Protein AF-A0ABD0PNY6-F1 (afdb_monomer_lite)

InterPro domains:
  IPR002126 Cadherin-like [PS50268] (25-118)
  IPR015919 Cadherin-like superfamily [SSF49313] (13-103)

Foldseek 3Di:
DDDPPPPQDDDWAKDWFAFEFEAEAEPDWFQKAFGAATDIDDPRPPFQKFKFWDPVCPVFWGADGRTRTIMGRIPDDAAKDWIWMWIGSPPHIDIYIYIYGYYYDYVVQLQQKKKWKWAQDDQQCCLQQFVVQLLVLLCVQQVADVPQKDWNDWDQDPDHGMIMTIIGGNADPPDHDGSVRSQVSCVVCQVVSCVRGVIRTPHMGRSVVDPPPPDPCPPSVVNDRNTHGD

Organism: Cirrhinus mrigala (NCBI:txid683832)

Secondary structure (DSSP, 8-state):
-----------SPPEE--EEEEEEESSSPP--EEEEE--EE-SSTTPPPEEEE-GGGTTTEEE-TTT-EEEE-S-PPSEEEEEEEEEE-SS-EEEEEEEEEEEEPPHHHHHTEEEEEEES--HHHIIIIIHHHHHHHHHHHH-PPTT-EEEEEEEE-SSSSEEEEEEEEPPPTTTPPPHHHHHHHHHHTHHHHHHHH--EEEEEEEGGG--S-------TTT--------

Sequence (230 aa):
APTEISHICHVYPPSVLSLDVFIMILEDEYLGGMLGKVLATDQDEYDTLTFSLEPQSHSLFSVVGADGRLLARGGLDVGHYQLNVSVSDGRFSAVASVKVNVLRVTEQMLDSSVSVRFAGIAAEGFIQDHWKNFQKAVRSVTGVRRGALQLISLQPAETGDGLDLLLCFEKPGRGGSSLEALSQKLSSSRAAIKEMTGLHVVRVLNSQCSSSERVVLLNQTSMATYSTAR

Structure (mmCIF, N/CA/C/O backbone):
data_AF-A0ABD0PNY6-F1
#
_entry.id   AF-A0ABD0PNY6-F1
#
loop_
_atom_site.group_PDB
_atom_site.id
_atom_site.type_symbol
_atom_site.label_atom_id
_atom_site.label_alt_id
_atom_site.label_comp_id
_atom_site.label_asym_id
_atom_site.label_entity_id
_atom_site.label_seq_id
_atom_site.pdbx_PDB_ins_code
_atom_site.Cartn_x
_atom_site.Cartn_y
_atom_site.Cartn_z
_atom_site.occupancy
_atom_site.B_iso_or_equiv
_atom_site.auth_seq_id
_atom_site.auth_comp_id
_atom_site.auth_asym_id
_atom_site.auth_atom_id
_atom_site.pdbx_PDB_model_num
ATOM 1 N N . ALA A 1 1 ? 38.116 12.572 -39.455 1.00 42.75 1 ALA A N 1
ATOM 2 C CA . ALA A 1 1 ? 37.614 12.665 -38.073 1.00 42.75 1 ALA A CA 1
ATOM 3 C C . ALA A 1 1 ? 36.989 11.323 -37.735 1.00 42.75 1 ALA A C 1
ATOM 5 O O . ALA A 1 1 ? 36.101 10.925 -38.483 1.00 42.75 1 ALA A O 1
ATOM 6 N N . PRO A 1 2 ? 37.488 10.572 -36.743 1.00 48.62 2 PRO A N 1
ATOM 7 C CA . PRO A 1 2 ? 36.822 9.351 -36.333 1.00 48.62 2 PRO A CA 1
ATOM 8 C C . PRO A 1 2 ? 35.643 9.737 -35.439 1.00 48.62 2 PRO A C 1
ATOM 10 O O . PRO A 1 2 ? 35.807 10.443 -34.449 1.00 48.62 2 PRO A O 1
ATOM 13 N N . THR A 1 3 ? 34.447 9.329 -35.841 1.00 51.34 3 THR A N 1
ATOM 14 C CA . THR A 1 3 ? 33.257 9.296 -34.996 1.00 51.34 3 THR A CA 1
ATOM 15 C C . THR A 1 3 ? 33.544 8.310 -33.868 1.00 51.34 3 THR A C 1
ATOM 17 O O . THR A 1 3 ? 33.621 7.107 -34.115 1.00 51.34 3 THR A O 1
ATOM 20 N N . GLU A 1 4 ? 33.758 8.803 -32.647 1.00 50.56 4 GLU A N 1
ATOM 21 C CA . GLU A 1 4 ? 33.688 7.955 -31.460 1.00 50.56 4 GLU A CA 1
ATOM 22 C C . GLU A 1 4 ? 32.270 7.393 -31.391 1.00 50.56 4 GLU A C 1
ATOM 24 O O . GLU A 1 4 ? 31.306 8.095 -31.091 1.00 50.56 4 GLU A O 1
ATOM 29 N N . ILE A 1 5 ? 32.132 6.120 -31.748 1.00 56.47 5 ILE A N 1
ATOM 30 C CA . ILE A 1 5 ? 30.939 5.351 -31.432 1.00 56.47 5 ILE A CA 1
ATOM 31 C C . ILE A 1 5 ? 31.045 5.112 -29.930 1.00 56.47 5 ILE A C 1
ATOM 33 O O . ILE A 1 5 ? 31.804 4.250 -29.487 1.00 56.47 5 ILE A O 1
ATOM 37 N N . SER A 1 6 ? 30.345 5.922 -29.138 1.00 55.91 6 SER A N 1
ATOM 38 C CA . SER A 1 6 ? 30.146 5.656 -27.718 1.00 55.91 6 SER A CA 1
ATOM 39 C C . SER A 1 6 ? 29.387 4.337 -27.608 1.00 55.91 6 SER A C 1
ATOM 41 O O . SER A 1 6 ? 28.166 4.290 -27.763 1.00 55.91 6 SER A O 1
ATOM 43 N N . HIS A 1 7 ? 30.124 3.244 -27.437 1.00 61.25 7 HIS A N 1
ATOM 44 C CA . HIS A 1 7 ? 29.560 1.938 -27.147 1.00 61.25 7 HIS A CA 1
ATOM 45 C C . HIS A 1 7 ? 28.879 2.025 -25.780 1.00 61.25 7 HIS A C 1
ATOM 47 O O . HIS A 1 7 ? 29.547 1.988 -24.750 1.00 61.25 7 HIS A O 1
ATOM 53 N N . ILE A 1 8 ? 27.554 2.177 -25.780 1.00 64.38 8 ILE A N 1
ATOM 54 C CA . ILE A 1 8 ? 26.738 2.003 -24.579 1.00 64.38 8 ILE A CA 1
ATOM 55 C C . ILE A 1 8 ? 26.898 0.535 -24.178 1.00 64.38 8 ILE A C 1
ATOM 57 O O . ILE A 1 8 ? 26.598 -0.374 -24.958 1.00 64.38 8 ILE A O 1
ATOM 61 N N . CYS A 1 9 ? 27.507 0.305 -23.020 1.00 73.56 9 CYS A N 1
ATOM 62 C CA . CYS A 1 9 ? 27.846 -1.026 -22.549 1.00 73.56 9 CYS A CA 1
ATOM 63 C C . CYS A 1 9 ? 26.770 -1.483 -21.566 1.00 73.56 9 CYS A C 1
ATOM 65 O O . CYS A 1 9 ? 26.755 -1.022 -20.437 1.00 73.56 9 CYS A O 1
ATOM 67 N N . HIS A 1 10 ? 25.904 -2.392 -22.009 1.00 81.19 10 HIS A N 1
ATOM 68 C CA . HIS A 1 10 ? 24.917 -3.070 -21.166 1.00 81.19 10 HIS A CA 1
ATOM 69 C C . HIS A 1 10 ? 25.594 -4.253 -20.461 1.00 81.19 10 HIS A C 1
ATOM 71 O O . HIS A 1 10 ? 25.826 -5.294 -21.099 1.00 81.19 10 HIS A O 1
ATOM 77 N N . VAL A 1 11 ? 25.982 -4.104 -19.200 1.00 90.62 11 VAL A N 1
ATOM 78 C CA . VAL A 1 11 ? 26.752 -5.092 -18.425 1.00 90.62 11 VAL A CA 1
ATOM 79 C C . VAL A 1 11 ? 25.898 -5.742 -17.345 1.00 90.62 11 VAL A C 1
ATOM 81 O O . VAL A 1 11 ? 26.034 -6.952 -17.122 1.00 90.62 11 VAL A O 1
ATOM 84 N N . TYR A 1 12 ? 25.037 -4.972 -16.689 1.00 92.38 12 TYR A N 1
ATOM 85 C CA . TYR A 1 12 ? 24.299 -5.408 -15.514 1.00 92.38 12 TYR A CA 1
ATOM 86 C C . TYR A 1 12 ? 22.819 -5.612 -15.833 1.00 92.38 12 TYR A C 1
ATOM 88 O O . TYR A 1 12 ? 22.261 -4.901 -16.651 1.00 92.38 12 TYR A O 1
ATOM 96 N N . PRO A 1 13 ? 22.163 -6.610 -15.217 1.00 94.06 13 PRO A N 1
ATOM 97 C CA . PRO A 1 13 ? 20.720 -6.732 -15.307 1.00 94.06 13 PRO A CA 1
ATOM 98 C C . PRO A 1 13 ? 20.019 -5.739 -14.362 1.00 94.06 13 PRO A C 1
ATOM 100 O O . PRO A 1 13 ? 20.525 -5.480 -13.259 1.00 94.06 13 PRO A O 1
ATOM 103 N N . PRO A 1 14 ? 18.789 -5.309 -14.694 1.00 95.81 14 PRO A N 1
ATOM 104 C CA . PRO A 1 14 ? 18.037 -4.395 -13.851 1.00 95.81 14 PRO A CA 1
ATOM 105 C C . PRO A 1 14 ? 17.660 -5.045 -12.520 1.00 9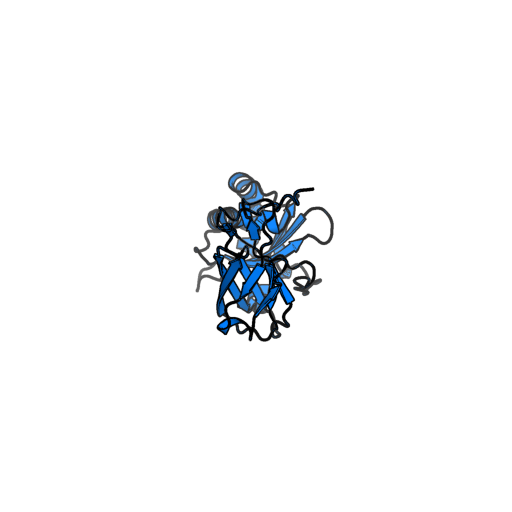5.81 14 PRO A C 1
ATOM 107 O O . PRO A 1 14 ? 17.256 -6.209 -12.443 1.00 95.81 14 PRO A O 1
ATOM 110 N N . SER A 1 15 ? 17.732 -4.261 -11.449 1.00 94.75 15 SER A N 1
ATOM 111 C CA . SER A 1 15 ? 17.239 -4.634 -10.121 1.00 94.75 15 SER A CA 1
ATOM 112 C C . SER A 1 15 ? 15.837 -4.074 -9.922 1.00 94.75 15 SER A C 1
ATOM 114 O O . SER A 1 15 ? 15.632 -2.872 -10.060 1.00 94.75 15 SER A O 1
ATOM 116 N N . VAL A 1 16 ? 14.864 -4.923 -9.584 1.00 93.12 16 VAL A N 1
ATOM 117 C CA . VAL A 1 16 ? 13.450 -4.532 -9.468 1.00 93.12 16 VAL A CA 1
ATOM 118 C C . VAL A 1 16 ? 12.845 -4.966 -8.131 1.00 93.12 16 VAL A C 1
ATOM 120 O O . VAL A 1 16 ? 13.100 -6.067 -7.644 1.00 93.12 16 VAL A O 1
ATOM 123 N N . LEU A 1 17 ? 12.028 -4.094 -7.535 1.00 87.00 17 LEU A N 1
ATOM 124 C CA . LEU A 1 17 ? 11.337 -4.335 -6.269 1.00 87.00 17 LEU A CA 1
ATOM 125 C C . LEU A 1 17 ? 9.913 -4.858 -6.492 1.00 87.00 17 LEU A C 1
ATOM 127 O O . LEU A 1 17 ? 9.196 -4.416 -7.390 1.00 87.00 17 LEU A O 1
ATOM 131 N N . SER A 1 18 ? 9.493 -5.788 -5.631 1.00 86.69 18 SER A N 1
ATOM 132 C CA . SER A 1 18 ? 8.100 -6.252 -5.585 1.00 86.69 18 SER A CA 1
ATOM 133 C C . SER A 1 18 ? 7.168 -5.156 -5.062 1.00 86.69 18 SER A C 1
ATOM 135 O O . SER A 1 18 ? 7.596 -4.273 -4.320 1.00 86.69 18 SER A O 1
ATOM 137 N N . LEU A 1 19 ? 5.890 -5.240 -5.436 1.00 82.19 19 LEU A N 1
ATOM 138 C CA . LEU A 1 19 ? 4.869 -4.245 -5.103 1.00 82.19 19 LEU A CA 1
ATOM 139 C C . LEU A 1 19 ? 3.636 -4.928 -4.506 1.00 82.19 19 LEU A C 1
ATOM 141 O O . LEU A 1 19 ? 3.006 -5.754 -5.160 1.00 82.19 19 LEU A O 1
ATOM 145 N N . ASP A 1 20 ? 3.258 -4.558 -3.289 1.00 78.75 20 ASP A N 1
ATOM 146 C CA . ASP A 1 20 ? 1.983 -4.960 -2.694 1.00 78.75 20 ASP A CA 1
ATOM 147 C C . ASP A 1 20 ? 0.980 -3.796 -2.808 1.00 78.75 20 ASP A C 1
ATOM 149 O O . ASP A 1 20 ? 1.330 -2.630 -2.653 1.00 78.75 20 ASP A O 1
ATOM 153 N N . VAL A 1 21 ? -0.274 -4.094 -3.136 1.00 79.88 21 VAL A N 1
ATOM 154 C CA . VAL A 1 21 ? -1.355 -3.115 -3.307 1.00 79.88 21 VAL A CA 1
ATOM 155 C C . VAL A 1 21 ? -2.572 -3.602 -2.536 1.00 79.88 21 VAL A C 1
ATOM 157 O O . VAL A 1 21 ? -2.909 -4.788 -2.577 1.00 79.88 21 VAL A O 1
ATOM 160 N N . PHE A 1 22 ? -3.248 -2.684 -1.850 1.00 77.94 22 PHE A N 1
ATOM 161 C CA . PHE A 1 22 ? -4.493 -2.948 -1.136 1.00 77.94 22 PHE A CA 1
ATOM 162 C C . PHE A 1 22 ? -5.556 -1.960 -1.608 1.00 77.94 22 PHE A C 1
ATOM 164 O O . PHE A 1 22 ? -5.354 -0.751 -1.536 1.00 77.94 22 PHE A O 1
ATOM 171 N N . ILE A 1 23 ? -6.673 -2.485 -2.101 1.00 81.31 23 ILE A N 1
ATOM 172 C CA . ILE A 1 23 ? -7.826 -1.725 -2.580 1.00 81.31 23 ILE A CA 1
ATOM 173 C C . ILE A 1 23 ? -8.999 -2.066 -1.667 1.00 81.31 23 ILE A C 1
ATOM 175 O O . ILE A 1 23 ? -9.357 -3.236 -1.526 1.00 81.31 23 ILE A O 1
ATOM 179 N N . MET A 1 24 ? -9.593 -1.042 -1.060 1.00 77.31 24 MET A N 1
ATOM 180 C CA . MET A 1 24 ? -10.742 -1.181 -0.169 1.00 77.31 24 MET A CA 1
ATOM 181 C C . MET A 1 24 ? -11.990 -0.637 -0.864 1.00 77.31 24 MET A C 1
ATOM 183 O O . MET A 1 24 ? -11.993 0.501 -1.329 1.00 77.31 24 MET A O 1
ATOM 187 N N . ILE A 1 25 ? -13.037 -1.456 -0.941 1.00 79.38 25 ILE A N 1
ATOM 188 C CA . ILE A 1 25 ? -14.268 -1.174 -1.685 1.00 79.38 25 ILE A CA 1
ATOM 189 C C . ILE A 1 25 ? -15.458 -1.165 -0.721 1.00 79.38 25 ILE A C 1
ATOM 191 O O . ILE A 1 25 ? -15.713 -2.192 -0.105 1.00 79.38 25 ILE A O 1
ATOM 195 N N . LEU A 1 26 ? -16.189 -0.055 -0.581 1.00 71.00 26 LEU A N 1
ATOM 196 C CA . LEU A 1 26 ? -17.288 0.053 0.392 1.00 71.00 26 LEU A CA 1
ATOM 197 C C . LEU A 1 26 ? -18.642 -0.449 -0.141 1.00 71.00 26 LEU A C 1
ATOM 199 O O . LEU A 1 26 ? -19.261 -1.310 0.474 1.00 71.00 26 LEU A O 1
ATOM 203 N N . GLU A 1 27 ? -19.093 0.059 -1.286 1.00 63.69 27 GLU A N 1
ATOM 204 C CA . GLU A 1 27 ? -20.440 -0.222 -1.812 1.00 63.69 27 GLU A CA 1
ATOM 205 C C . GLU A 1 27 ? -20.412 -0.540 -3.310 1.00 63.69 27 GLU A C 1
ATOM 207 O O . GLU A 1 27 ? -20.924 -1.581 -3.721 1.00 63.69 27 GLU A O 1
ATOM 212 N N . ASP A 1 28 ? -19.742 0.302 -4.099 1.00 66.06 28 ASP A N 1
ATOM 213 C CA . ASP A 1 28 ? -19.686 0.186 -5.559 1.00 66.06 28 ASP A CA 1
ATOM 214 C C . ASP A 1 28 ? -18.492 -0.622 -6.068 1.00 66.06 28 ASP A C 1
ATOM 216 O O . ASP A 1 28 ? -17.598 -0.993 -5.321 1.00 66.06 28 ASP A O 1
ATOM 220 N N . GLU A 1 29 ? -18.439 -0.889 -7.368 1.00 71.19 29 GLU A N 1
ATOM 221 C CA . GLU A 1 29 ? -17.255 -1.465 -8.001 1.00 71.19 29 GLU A CA 1
ATOM 222 C C . GLU A 1 29 ? -16.072 -0.487 -7.984 1.00 71.19 29 GLU A C 1
ATOM 224 O O . GLU A 1 29 ? -16.222 0.732 -8.090 1.00 71.19 29 GLU A O 1
ATOM 229 N N . TYR A 1 30 ? -14.852 -1.021 -7.890 1.00 79.81 30 TYR A N 1
ATOM 230 C CA . TYR A 1 30 ? -13.659 -0.201 -8.066 1.00 79.81 30 TYR A CA 1
ATOM 231 C C . TYR A 1 30 ? -13.620 0.343 -9.500 1.00 79.81 30 TYR A C 1
ATOM 233 O O . TYR A 1 30 ? -13.574 -0.429 -10.454 1.00 79.81 30 TYR A O 1
ATOM 241 N N . LEU A 1 31 ? -13.606 1.670 -9.650 1.00 80.88 31 LEU A N 1
ATOM 242 C CA . LEU A 1 31 ? -13.710 2.351 -10.950 1.00 80.88 31 LEU A CA 1
ATOM 243 C C . LEU A 1 31 ? -12.394 2.405 -11.742 1.00 80.88 31 LEU A C 1
ATOM 245 O O . LEU A 1 31 ? -12.349 2.971 -12.831 1.00 80.88 31 LEU A O 1
ATOM 249 N N . GLY A 1 32 ? -11.320 1.827 -11.206 1.00 84.12 32 GLY A N 1
ATOM 250 C CA . GLY A 1 32 ? -9.990 1.934 -11.791 1.00 84.12 32 GLY A CA 1
ATOM 251 C C . GLY A 1 32 ? -9.193 3.109 -11.232 1.00 84.12 32 GLY A C 1
ATOM 252 O O . GLY A 1 32 ? -9.656 3.869 -10.380 1.00 84.12 32 GLY A O 1
ATOM 253 N N . GLY A 1 33 ? -7.956 3.237 -11.702 1.00 84.75 33 GLY A N 1
ATOM 254 C CA . GLY A 1 33 ? -7.045 4.293 -11.276 1.00 84.75 33 GLY A CA 1
ATOM 255 C C . GLY A 1 33 ? -5.585 3.863 -11.259 1.00 84.75 33 GLY A C 1
ATOM 256 O O . GLY A 1 33 ? -5.239 2.723 -11.579 1.00 84.75 33 GLY A O 1
ATOM 257 N N . MET A 1 34 ? -4.716 4.805 -10.891 1.00 84.75 34 MET A N 1
ATOM 258 C CA . MET A 1 34 ? -3.307 4.526 -10.635 1.00 84.75 34 MET A CA 1
ATOM 259 C C . MET A 1 34 ? -3.203 3.748 -9.324 1.00 84.75 34 MET A C 1
ATOM 261 O O . MET A 1 34 ? -3.635 4.224 -8.278 1.00 84.75 34 MET A O 1
ATOM 265 N N . LEU A 1 35 ? -2.672 2.532 -9.413 1.00 82.31 35 LEU A N 1
ATOM 266 C CA . LEU A 1 35 ? -2.405 1.693 -8.258 1.00 82.31 35 LEU A CA 1
ATOM 267 C C . LEU A 1 35 ? -1.056 2.029 -7.682 1.00 82.31 35 LEU A C 1
ATOM 269 O O . LEU A 1 35 ? -0.967 2.138 -6.471 1.00 82.31 35 LEU A O 1
ATOM 273 N N . GLY A 1 36 ? -0.035 2.195 -8.532 1.00 80.25 36 GLY A N 1
ATOM 274 C CA . GLY A 1 36 ? 1.300 2.531 -8.074 1.00 80.25 36 GLY A CA 1
ATOM 275 C C . GLY A 1 36 ? 2.414 2.607 -9.052 1.00 80.25 36 GLY A C 1
ATOM 276 O O . GLY A 1 36 ? 2.170 2.778 -10.232 1.00 80.25 36 GLY A O 1
ATOM 277 N N . LYS A 1 37 ? 3.642 2.471 -8.550 1.00 86.31 37 LYS A N 1
ATOM 278 C CA . LYS A 1 37 ? 4.848 2.421 -9.370 1.00 86.31 37 LYS A CA 1
ATOM 279 C C . LYS A 1 37 ? 5.727 1.242 -8.972 1.00 86.31 37 LYS A C 1
ATOM 281 O O . LYS A 1 37 ? 6.117 1.111 -7.814 1.00 86.31 37 LYS A O 1
ATOM 286 N N . VAL A 1 38 ? 6.051 0.406 -9.952 1.00 87.62 38 VAL A N 1
ATOM 287 C CA . VAL A 1 38 ? 7.108 -0.598 -9.820 1.00 87.62 38 VAL A CA 1
ATOM 288 C C . VAL A 1 38 ? 8.446 0.131 -9.864 1.00 87.62 38 VAL A C 1
ATOM 290 O O . VAL A 1 38 ? 8.714 0.895 -10.792 1.00 87.62 38 VAL A O 1
ATOM 293 N N . LEU A 1 39 ? 9.264 -0.068 -8.834 1.00 89.38 39 LEU A N 1
ATOM 294 C CA . LEU A 1 39 ? 10.572 0.566 -8.720 1.00 89.38 39 LEU A CA 1
ATOM 295 C C . LEU A 1 39 ? 11.643 -0.377 -9.253 1.00 89.38 39 LEU A C 1
ATOM 297 O O . LEU A 1 39 ? 11.720 -1.533 -8.835 1.00 89.38 39 LEU A O 1
ATOM 301 N N . ALA A 1 40 ? 12.462 0.140 -10.162 1.00 92.25 40 ALA A N 1
ATOM 302 C CA . ALA A 1 40 ? 13.613 -0.550 -10.711 1.00 92.25 40 ALA A CA 1
ATOM 303 C C . ALA A 1 40 ? 14.795 0.411 -10.844 1.00 92.25 40 ALA A C 1
ATOM 305 O O . ALA A 1 40 ? 14.597 1.616 -11.022 1.00 92.25 40 ALA A O 1
ATOM 306 N N . THR A 1 41 ? 16.002 -0.133 -10.766 1.00 93.44 41 THR A N 1
ATOM 307 C CA . THR A 1 41 ? 17.268 0.584 -10.936 1.00 93.44 41 THR A CA 1
ATOM 308 C C . THR A 1 41 ? 18.226 -0.271 -11.747 1.00 93.44 41 THR A C 1
ATOM 310 O O . THR A 1 41 ? 18.272 -1.484 -11.538 1.00 93.44 41 THR A O 1
ATOM 313 N N . ASP A 1 42 ? 19.024 0.366 -12.592 1.00 93.50 42 ASP A N 1
ATOM 314 C CA . ASP A 1 42 ? 20.141 -0.265 -13.289 1.00 93.50 42 ASP A CA 1
ATOM 315 C C . ASP A 1 42 ? 21.469 0.359 -12.844 1.00 93.50 42 ASP A C 1
ATOM 317 O O . ASP A 1 42 ? 21.487 1.505 -12.383 1.00 93.50 42 ASP A O 1
ATOM 321 N N . GLN A 1 43 ? 22.556 -0.407 -12.914 1.00 93.62 43 GLN A N 1
ATOM 322 C CA . GLN A 1 43 ? 23.901 0.098 -12.628 1.00 93.62 43 GLN A CA 1
ATOM 323 C C . GLN A 1 43 ? 24.538 0.749 -13.860 1.00 93.62 43 GLN A C 1
ATOM 325 O O . GLN A 1 43 ? 25.469 1.542 -13.701 1.00 93.62 43 GLN A O 1
ATOM 330 N N . ASP A 1 44 ? 24.037 0.449 -15.059 1.00 90.62 44 ASP A N 1
ATOM 331 C CA . ASP A 1 44 ? 24.498 1.065 -16.295 1.00 90.62 44 ASP A CA 1
ATOM 332 C C . ASP A 1 44 ? 23.848 2.456 -16.471 1.00 90.62 44 ASP A C 1
ATOM 334 O O . ASP A 1 44 ? 22.638 2.599 -16.627 1.00 90.62 44 ASP A O 1
ATOM 338 N N . GLU A 1 45 ? 24.665 3.517 -16.417 1.00 84.75 45 GLU A N 1
ATOM 339 C CA . GLU A 1 45 ? 24.217 4.925 -16.314 1.00 84.75 45 GLU A CA 1
ATOM 340 C C . GLU A 1 45 ? 23.299 5.383 -17.460 1.00 84.75 45 GLU A C 1
ATOM 342 O O . GLU A 1 45 ? 22.446 6.252 -17.276 1.00 84.75 45 GLU A O 1
ATOM 347 N N . TYR A 1 46 ? 23.481 4.812 -18.649 1.00 87.69 46 TYR A N 1
ATOM 348 C CA . TYR A 1 46 ? 22.789 5.233 -19.867 1.00 87.69 46 TYR A CA 1
ATOM 349 C C . TYR A 1 46 ? 21.634 4.308 -20.260 1.00 87.69 46 TYR A C 1
ATOM 351 O O . TYR A 1 46 ? 20.988 4.540 -21.287 1.00 87.69 46 TYR A O 1
ATOM 359 N N . ASP A 1 47 ? 21.349 3.291 -19.447 1.00 89.50 47 ASP A N 1
ATOM 360 C CA . ASP A 1 47 ? 20.316 2.316 -19.749 1.00 89.50 47 ASP A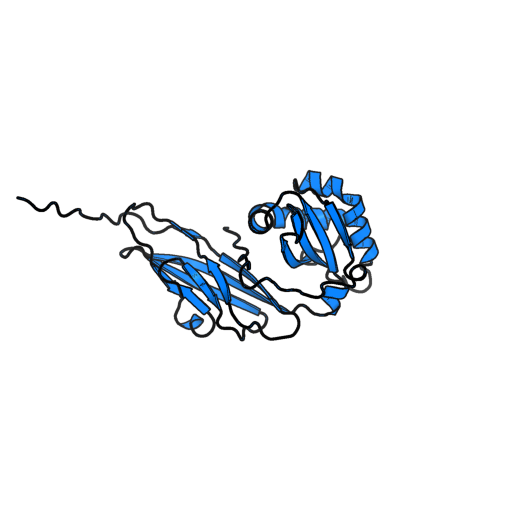 CA 1
ATOM 361 C C . ASP A 1 47 ? 18.927 2.872 -19.441 1.00 89.50 47 ASP A C 1
ATOM 363 O O . ASP A 1 47 ? 18.643 3.428 -18.378 1.00 89.50 47 ASP A O 1
ATOM 367 N N . THR A 1 48 ? 18.028 2.739 -20.418 1.00 92.69 48 THR A N 1
ATOM 368 C CA . THR A 1 48 ? 16.635 3.163 -20.272 1.00 92.69 48 THR A CA 1
ATOM 369 C C . THR A 1 48 ? 15.769 1.959 -19.950 1.00 92.69 48 THR A C 1
ATOM 371 O O . THR A 1 48 ? 15.589 1.064 -20.774 1.00 92.69 48 THR A O 1
ATOM 374 N N . LEU A 1 49 ? 15.171 1.971 -18.761 1.00 95.88 49 LEU A N 1
ATOM 375 C CA . LEU A 1 49 ? 14.304 0.891 -18.309 1.00 95.88 49 LEU A CA 1
ATOM 376 C C . LEU A 1 49 ? 12.906 0.995 -18.917 1.00 95.88 49 LEU A C 1
ATOM 378 O O . LEU A 1 49 ? 12.217 2.006 -18.777 1.00 95.88 49 LEU A O 1
ATOM 382 N N . THR A 1 50 ? 12.468 -0.094 -19.541 1.00 97.50 50 THR A N 1
ATOM 383 C CA . THR A 1 50 ? 11.127 -0.254 -20.099 1.00 97.50 50 THR A CA 1
ATOM 384 C C . THR A 1 50 ? 10.349 -1.305 -19.317 1.00 97.50 50 THR A C 1
ATOM 386 O O . THR A 1 50 ? 10.803 -2.437 -19.142 1.00 97.50 50 THR A O 1
ATOM 389 N N . PHE A 1 51 ? 9.150 -0.939 -18.873 1.00 97.56 51 PHE A N 1
ATOM 390 C CA . PHE A 1 51 ? 8.260 -1.786 -18.084 1.00 97.56 51 PHE A CA 1
ATOM 391 C C . PHE A 1 51 ? 7.181 -2.421 -18.965 1.00 97.56 51 PHE A C 1
ATOM 393 O O . PHE A 1 51 ? 6.610 -1.784 -19.850 1.00 97.56 51 PHE A O 1
ATOM 400 N N . SER A 1 52 ? 6.850 -3.679 -18.703 1.00 97.12 52 SER A N 1
ATOM 401 C CA . SER A 1 52 ? 5.796 -4.396 -19.418 1.00 97.12 52 SER A CA 1
ATOM 402 C C . SER A 1 52 ? 5.056 -5.354 -18.492 1.00 97.12 52 SER A C 1
ATOM 404 O O . SER A 1 52 ? 5.621 -5.895 -17.545 1.00 97.12 52 SER A O 1
ATOM 406 N N . LEU A 1 53 ? 3.762 -5.529 -18.745 1.00 96.44 53 LEU A N 1
ATOM 407 C CA . LEU A 1 53 ? 2.892 -6.423 -17.986 1.00 96.44 53 LEU A CA 1
ATOM 408 C C . LEU A 1 53 ? 2.653 -7.703 -18.791 1.00 96.44 53 LEU A C 1
ATOM 410 O O . LEU A 1 53 ? 2.552 -7.655 -20.018 1.00 96.44 53 LEU A O 1
ATOM 414 N N . GLU A 1 54 ? 2.520 -8.840 -18.118 1.00 91.38 54 GLU A N 1
ATOM 415 C CA . GLU A 1 54 ? 2.212 -10.111 -18.775 1.00 91.38 54 GLU A CA 1
ATOM 416 C C . GLU A 1 54 ? 0.822 -10.101 -19.454 1.00 91.38 54 GLU A C 1
ATOM 418 O O . GLU A 1 54 ? -0.146 -9.678 -18.812 1.00 91.38 54 GLU A O 1
ATOM 423 N N . PRO A 1 55 ? 0.676 -10.600 -20.706 1.00 86.44 55 PRO A N 1
ATOM 424 C CA . PRO A 1 55 ? -0.544 -10.484 -21.522 1.00 86.44 55 PRO A CA 1
ATOM 425 C C . PRO A 1 55 ? -1.851 -10.857 -20.816 1.00 86.44 55 PRO A C 1
ATOM 427 O O . PRO A 1 55 ? -2.860 -10.173 -20.972 1.00 86.44 55 PRO A O 1
ATOM 430 N N . GLN A 1 56 ? -1.820 -11.901 -19.986 1.00 86.69 56 GLN A N 1
ATOM 431 C CA . GLN A 1 56 ? -2.985 -12.402 -19.252 1.00 86.69 56 GLN A CA 1
ATOM 432 C C . GLN A 1 56 ? -3.604 -11.389 -18.277 1.00 86.69 56 GLN A C 1
ATOM 434 O O . GLN A 1 56 ? -4.768 -11.522 -17.914 1.00 86.69 56 GLN A O 1
ATOM 439 N N . SER A 1 57 ? -2.848 -10.361 -17.881 1.00 87.06 57 SER A N 1
ATOM 440 C CA . SER A 1 57 ? -3.298 -9.327 -16.945 1.00 87.06 57 SER A CA 1
ATOM 441 C C . SER A 1 57 ? -3.766 -8.028 -17.620 1.00 87.06 57 SER A C 1
ATOM 443 O O . SER A 1 57 ? -4.271 -7.146 -16.927 1.00 87.06 57 SER A O 1
ATOM 445 N N . HIS A 1 58 ? -3.637 -7.885 -18.951 1.00 87.50 58 HIS A N 1
ATOM 446 C CA . HIS A 1 58 ? -3.925 -6.622 -19.673 1.00 87.50 58 HIS A CA 1
ATOM 447 C C . HIS A 1 58 ? -5.403 -6.220 -19.680 1.00 87.50 58 HIS A C 1
ATOM 449 O O . HIS A 1 58 ? -5.731 -5.050 -19.903 1.00 87.50 58 HIS A O 1
ATOM 455 N N . SER A 1 59 ? -6.298 -7.185 -19.455 1.00 90.69 59 SER A N 1
ATOM 456 C CA . SER A 1 59 ? -7.743 -6.952 -19.384 1.00 90.69 59 SER A CA 1
ATOM 457 C C . SER A 1 59 ? -8.137 -6.111 -18.169 1.00 90.69 59 SER A C 1
ATOM 459 O O . SER A 1 59 ? -9.053 -5.300 -18.272 1.00 90.69 59 SER A O 1
ATOM 461 N N . LEU A 1 60 ? -7.429 -6.267 -17.047 1.00 92.44 60 LEU A N 1
ATOM 462 C CA . LEU A 1 60 ? -7.749 -5.620 -15.769 1.00 92.44 60 LEU A CA 1
ATOM 463 C C . LEU A 1 60 ? -6.704 -4.580 -15.351 1.00 92.44 60 LEU A C 1
ATOM 465 O O . LEU A 1 60 ? -7.042 -3.596 -14.689 1.00 92.44 60 LEU A O 1
ATOM 469 N N . PHE A 1 61 ? -5.450 -4.763 -15.764 1.00 94.94 61 PHE A N 1
ATOM 470 C CA . PHE A 1 61 ? -4.317 -3.944 -15.348 1.00 94.94 61 PHE A CA 1
ATOM 471 C C . PHE A 1 61 ? -3.484 -3.482 -16.544 1.00 94.94 61 PHE A C 1
ATOM 473 O O . PHE A 1 61 ? -3.510 -4.066 -17.625 1.00 94.94 61 PHE A O 1
ATOM 480 N N . SER A 1 62 ? -2.707 -2.424 -16.349 1.00 95.56 62 SER A N 1
ATOM 481 C CA . SER A 1 62 ? -1.719 -1.952 -17.319 1.00 95.56 62 SER A CA 1
ATOM 482 C C . SER A 1 62 ? -0.537 -1.321 -16.604 1.00 95.56 62 SER A C 1
ATOM 484 O O . SER A 1 62 ? -0.712 -0.759 -15.527 1.00 95.56 62 SER A O 1
ATOM 486 N N . VAL A 1 63 ? 0.645 -1.359 -17.214 1.00 96.06 63 VAL A N 1
ATOM 487 C CA . VAL A 1 63 ? 1.821 -0.631 -16.727 1.00 96.06 63 VAL A CA 1
ATOM 488 C C . VAL A 1 63 ? 2.269 0.391 -17.767 1.00 96.06 63 VAL A C 1
ATOM 490 O O . VAL A 1 63 ? 2.278 0.104 -18.964 1.00 96.06 63 VAL A O 1
ATOM 493 N N . VAL A 1 64 ? 2.625 1.592 -17.322 1.00 95.69 64 VAL A N 1
ATOM 494 C CA . VAL A 1 64 ? 3.228 2.621 -18.170 1.00 95.69 64 VAL A CA 1
ATOM 495 C C . VAL A 1 64 ? 4.677 2.236 -18.419 1.00 95.69 64 VAL A C 1
ATOM 497 O O . VAL A 1 64 ? 5.492 2.217 -17.497 1.00 95.69 64 VAL A O 1
ATOM 500 N N . GLY A 1 65 ? 5.001 1.950 -19.679 1.00 96.06 65 GLY A N 1
ATOM 501 C CA . GLY A 1 65 ? 6.312 1.420 -20.041 1.00 96.06 65 GLY A CA 1
ATOM 502 C C . GLY A 1 65 ? 7.485 2.337 -19.708 1.00 96.06 65 GLY A C 1
ATOM 503 O O . GLY A 1 65 ? 8.555 1.832 -19.409 1.00 96.06 65 GLY A O 1
ATOM 504 N N . ALA A 1 66 ? 7.284 3.655 -19.693 1.00 94.88 66 ALA A N 1
ATOM 505 C CA . ALA A 1 66 ? 8.357 4.622 -19.457 1.00 94.88 66 ALA A CA 1
ATOM 506 C C . ALA A 1 66 ? 8.718 4.827 -17.976 1.00 94.88 66 ALA A C 1
ATOM 508 O O . ALA A 1 66 ? 9.807 5.298 -17.673 1.00 94.88 66 ALA A O 1
ATOM 509 N N . ASP A 1 67 ? 7.802 4.551 -17.043 1.00 90.81 67 ASP A N 1
ATOM 510 C CA . ASP A 1 67 ? 8.001 4.930 -15.639 1.00 90.81 67 ASP A CA 1
ATOM 511 C C . ASP A 1 67 ? 7.488 3.913 -14.619 1.00 90.81 67 ASP A C 1
ATOM 513 O O . ASP A 1 67 ? 7.548 4.192 -13.420 1.00 90.81 67 ASP A O 1
ATOM 517 N N . GLY A 1 68 ? 6.998 2.757 -15.066 1.00 90.62 68 GLY A N 1
ATOM 518 C CA . GLY A 1 68 ? 6.570 1.668 -14.197 1.00 90.62 68 GLY A CA 1
ATOM 519 C C . GLY A 1 68 ? 5.259 1.926 -13.459 1.00 90.62 68 GLY A C 1
ATOM 520 O O . GLY A 1 68 ? 4.939 1.165 -12.541 1.00 90.62 68 GLY A O 1
ATOM 521 N N . ARG A 1 69 ? 4.486 2.968 -13.813 1.00 92.25 69 ARG A N 1
ATOM 522 C CA . ARG A 1 69 ? 3.184 3.215 -13.179 1.00 92.25 69 ARG A CA 1
ATOM 523 C C . ARG A 1 69 ? 2.181 2.117 -13.517 1.00 92.25 69 ARG A C 1
ATOM 525 O O . ARG A 1 69 ? 1.818 1.942 -14.673 1.00 92.25 69 ARG A O 1
ATOM 532 N N . LEU A 1 70 ? 1.707 1.406 -12.506 1.00 90.44 70 LEU A N 1
ATOM 533 C CA . LEU A 1 70 ? 0.655 0.406 -12.572 1.00 90.44 70 LEU A CA 1
ATOM 534 C C . LEU A 1 70 ? -0.718 1.074 -12.454 1.00 90.44 70 LEU A C 1
ATOM 536 O O . LEU A 1 70 ? -0.973 1.813 -11.503 1.00 90.44 70 LEU A O 1
ATOM 540 N N . LEU A 1 71 ? -1.614 0.767 -13.385 1.00 90.75 71 LEU A N 1
ATOM 541 C CA . LEU A 1 71 ? -3.008 1.196 -13.387 1.00 90.75 71 LEU A CA 1
ATOM 542 C C . LEU A 1 71 ? -3.942 -0.010 -13.427 1.00 90.75 71 LEU A C 1
ATOM 544 O O . LEU A 1 71 ? -3.607 -1.045 -14.003 1.00 90.75 71 LEU A O 1
ATOM 548 N N . ALA A 1 72 ? -5.134 0.164 -12.874 1.00 90.44 72 ALA A N 1
ATOM 549 C CA . ALA A 1 72 ? -6.250 -0.758 -13.006 1.00 90.44 72 ALA A CA 1
ATOM 550 C C . ALA A 1 72 ? -7.394 -0.102 -13.786 1.00 90.44 72 ALA A C 1
ATOM 552 O O . ALA A 1 72 ? -7.649 1.095 -13.644 1.00 90.44 72 ALA A O 1
ATOM 553 N N . ARG A 1 73 ? -8.075 -0.891 -14.621 1.00 85.62 73 ARG A N 1
ATOM 554 C CA . ARG A 1 73 ? -9.137 -0.424 -15.531 1.00 85.62 73 ARG A CA 1
ATOM 555 C C . ARG A 1 73 ? -10.521 -0.323 -14.874 1.00 85.62 73 ARG A C 1
ATOM 557 O O . ARG A 1 73 ? -11.394 0.321 -15.439 1.00 85.62 73 ARG A O 1
ATOM 564 N N . GLY A 1 74 ? -10.688 -0.913 -13.691 1.00 82.88 74 GLY A N 1
ATOM 565 C CA . GLY A 1 74 ? -11.951 -1.002 -12.955 1.00 82.88 74 GLY A CA 1
ATOM 566 C C . GLY A 1 74 ? -12.588 -2.391 -13.040 1.00 82.88 74 GLY A C 1
ATOM 567 O O . GLY A 1 74 ? -12.027 -3.279 -13.681 1.00 82.88 74 GLY A O 1
ATOM 568 N N . GLY A 1 75 ? -13.716 -2.595 -12.353 1.00 82.00 75 GLY A N 1
ATOM 569 C CA . GLY A 1 75 ? -14.439 -3.876 -12.347 1.00 82.00 75 GLY A CA 1
ATOM 570 C C . GLY A 1 75 ? -13.656 -5.022 -11.695 1.00 82.00 75 GLY A C 1
ATOM 571 O O . GLY A 1 75 ? -13.776 -6.173 -12.101 1.00 82.00 75 GLY A O 1
ATOM 572 N N . LEU A 1 76 ? -12.789 -4.705 -10.726 1.00 86.50 76 LEU A N 1
ATOM 573 C CA . LEU A 1 76 ? -12.042 -5.722 -9.992 1.00 86.50 76 LEU A CA 1
ATOM 574 C C . LEU A 1 76 ? -12.957 -6.410 -8.977 1.00 86.50 76 LEU A C 1
ATOM 576 O O . LEU A 1 76 ? -13.456 -5.769 -8.049 1.00 86.50 76 LEU A O 1
ATOM 580 N N . ASP A 1 77 ? -13.092 -7.725 -9.103 1.00 88.38 77 ASP A N 1
ATOM 581 C CA . ASP A 1 77 ? -13.703 -8.563 -8.079 1.00 88.38 77 ASP A CA 1
ATOM 582 C C . ASP A 1 77 ? -12.872 -8.561 -6.790 1.00 88.38 77 ASP A C 1
ATOM 584 O O . ASP A 1 77 ? -11.642 -8.431 -6.802 1.00 88.38 77 ASP A O 1
ATOM 588 N N . VAL A 1 78 ? -13.557 -8.767 -5.664 1.00 86.62 78 VAL A N 1
ATOM 589 C CA . VAL A 1 78 ? -12.927 -9.001 -4.360 1.00 86.62 78 VAL A CA 1
ATOM 590 C C . VAL A 1 78 ? -12.053 -10.250 -4.447 1.00 86.62 78 VAL A C 1
ATOM 592 O O . VAL A 1 78 ? -12.527 -11.322 -4.821 1.00 86.62 78 VAL A O 1
ATOM 595 N N . GLY A 1 79 ? -10.785 -10.132 -4.063 1.00 89.38 79 GLY A N 1
ATOM 596 C CA . GLY A 1 79 ? -9.847 -11.241 -4.150 1.00 89.38 79 GLY A CA 1
ATOM 597 C C . GLY A 1 79 ? -8.390 -10.811 -4.231 1.00 89.38 79 GLY A C 1
ATOM 598 O O . GLY A 1 79 ? -8.013 -9.695 -3.872 1.00 89.38 79 GLY A O 1
ATOM 599 N N . HIS A 1 80 ? -7.562 -11.741 -4.694 1.00 91.38 80 HIS A N 1
ATOM 600 C CA . HIS A 1 80 ? -6.121 -11.567 -4.814 1.00 91.38 80 HIS A CA 1
ATOM 601 C C . HIS A 1 80 ? -5.704 -11.728 -6.272 1.00 91.38 80 HIS A C 1
ATOM 603 O O . HIS A 1 80 ? -5.967 -12.763 -6.881 1.00 91.38 80 HIS A O 1
ATOM 609 N N . TYR A 1 81 ? -5.000 -10.732 -6.797 1.00 91.81 81 TYR A N 1
ATOM 610 C CA . TYR A 1 81 ? -4.421 -10.751 -8.133 1.00 91.81 81 TYR A CA 1
ATOM 611 C C . TYR A 1 81 ? -2.903 -10.780 -8.008 1.00 91.81 81 TYR A C 1
ATOM 613 O O . TYR A 1 81 ? -2.317 -9.990 -7.265 1.00 91.81 81 TYR A O 1
ATOM 621 N N . GLN A 1 82 ? -2.265 -11.695 -8.728 1.00 94.25 82 GLN A N 1
ATOM 622 C CA . GLN A 1 82 ? -0.812 -11.773 -8.834 1.00 94.25 82 GLN A CA 1
ATOM 623 C C . GLN A 1 82 ? -0.420 -11.395 -10.252 1.00 94.25 82 GLN A C 1
ATOM 625 O O . GLN A 1 82 ? -0.870 -12.026 -11.205 1.00 94.25 82 GLN A O 1
ATOM 630 N N . LEU A 1 83 ? 0.396 -10.355 -10.376 1.00 94.19 83 LEU A N 1
ATOM 631 C CA . LEU A 1 83 ? 0.860 -9.828 -11.649 1.00 94.19 83 LEU A CA 1
ATOM 632 C C . LEU A 1 83 ? 2.379 -9.957 -11.720 1.00 94.19 83 LEU A C 1
ATOM 634 O O . LEU A 1 83 ? 3.075 -9.764 -10.722 1.00 94.19 83 LEU A O 1
ATOM 638 N N . ASN A 1 84 ? 2.885 -10.220 -12.919 1.00 95.75 84 ASN A N 1
ATOM 639 C CA . ASN A 1 84 ? 4.309 -10.184 -13.215 1.00 95.75 84 ASN A CA 1
ATOM 640 C C . ASN A 1 84 ? 4.591 -8.979 -14.110 1.00 95.75 84 ASN A C 1
ATOM 642 O O . ASN A 1 84 ? 4.065 -8.884 -15.224 1.00 95.75 84 ASN A O 1
ATOM 646 N N . VAL A 1 85 ? 5.405 -8.054 -13.606 1.00 95.75 85 VAL A N 1
ATOM 647 C CA . VAL A 1 85 ? 5.878 -6.892 -14.363 1.00 95.75 85 VAL A CA 1
ATOM 648 C C . VAL A 1 85 ? 7.329 -7.137 -14.745 1.00 95.75 85 VAL A C 1
ATOM 650 O O . VAL A 1 85 ? 8.183 -7.275 -13.872 1.00 95.75 85 VAL A O 1
ATOM 653 N N . SER A 1 86 ? 7.601 -7.202 -16.043 1.00 96.94 86 SER A N 1
ATOM 654 C CA . SER A 1 86 ? 8.952 -7.327 -16.582 1.00 96.94 86 SER A CA 1
ATOM 655 C C . SER A 1 86 ? 9.553 -5.947 -16.812 1.00 96.94 86 SER A C 1
ATOM 657 O O . SER A 1 86 ? 8.892 -5.060 -17.356 1.00 96.94 86 SER A O 1
ATOM 659 N N . VAL A 1 87 ? 10.813 -5.784 -16.432 1.00 97.12 87 VAL A N 1
ATOM 660 C CA . VAL A 1 87 ? 11.617 -4.580 -16.639 1.00 97.12 87 VAL A CA 1
ATOM 661 C C . VAL A 1 87 ? 12.814 -4.963 -17.491 1.00 97.12 87 VAL A C 1
ATOM 663 O O . VAL A 1 87 ? 13.505 -5.921 -17.154 1.00 97.12 87 VAL A O 1
ATOM 666 N N . SER A 1 88 ? 13.044 -4.246 -18.586 1.00 96.31 88 SER A N 1
ATOM 667 C CA . SER A 1 88 ? 14.177 -4.476 -19.485 1.00 96.31 88 SER A CA 1
ATOM 668 C C . SER A 1 88 ? 14.934 -3.183 -19.746 1.00 96.31 88 SER A C 1
ATOM 670 O O . SER A 1 88 ? 14.316 -2.138 -19.922 1.00 96.31 88 SER A O 1
ATOM 672 N N . ASP A 1 89 ? 16.254 -3.280 -19.807 1.00 94.12 89 ASP A N 1
ATOM 673 C CA . ASP A 1 89 ? 17.193 -2.231 -20.230 1.00 94.12 89 ASP A CA 1
ATOM 674 C C . ASP A 1 89 ? 17.464 -2.252 -21.759 1.00 94.12 89 ASP A C 1
ATOM 676 O O . ASP A 1 89 ? 18.234 -1.449 -22.279 1.00 94.12 89 ASP A O 1
ATOM 680 N N . GLY A 1 90 ? 16.828 -3.178 -22.498 1.00 91.31 90 GLY A N 1
ATOM 681 C CA . GLY A 1 90 ? 17.062 -3.444 -23.923 1.00 91.31 90 GLY A CA 1
ATOM 682 C C . GLY A 1 90 ? 17.924 -4.681 -24.219 1.00 91.31 90 GLY A C 1
ATOM 683 O O . GLY A 1 90 ? 17.878 -5.193 -25.342 1.00 91.31 90 GLY A O 1
ATOM 684 N N . ARG A 1 91 ? 18.652 -5.211 -23.230 1.00 93.50 91 ARG A N 1
ATOM 685 C CA . ARG A 1 91 ? 19.493 -6.417 -23.324 1.00 93.50 91 ARG A CA 1
ATOM 686 C C . ARG A 1 91 ? 19.117 -7.479 -22.292 1.00 93.50 91 ARG A C 1
ATOM 688 O O . ARG A 1 91 ? 18.913 -8.639 -22.657 1.00 93.50 91 ARG A O 1
ATOM 695 N N . PHE A 1 92 ? 19.079 -7.113 -21.020 1.00 94.88 92 PHE A N 1
ATOM 696 C CA . PHE A 1 92 ? 18.673 -7.958 -19.912 1.00 94.88 92 PHE A CA 1
ATOM 697 C C . PHE A 1 92 ? 17.228 -7.664 -19.508 1.00 94.88 92 PHE A C 1
ATOM 699 O O . PHE A 1 92 ? 16.552 -6.752 -19.999 1.00 94.88 92 PHE A O 1
ATOM 706 N N . SER A 1 93 ? 16.686 -8.526 -18.652 1.00 95.88 93 SER A N 1
ATOM 707 C CA . SER A 1 93 ? 15.347 -8.358 -18.102 1.00 95.88 93 SER A CA 1
ATOM 708 C C . SER A 1 93 ? 15.258 -8.949 -16.704 1.00 95.88 93 SER A C 1
ATOM 710 O O . SER A 1 93 ? 15.857 -9.987 -16.420 1.00 95.88 93 SER A O 1
ATOM 712 N N . ALA A 1 94 ? 14.460 -8.310 -15.858 1.00 96.31 94 ALA A N 1
ATOM 713 C CA . ALA A 1 94 ? 14.095 -8.788 -14.534 1.00 96.31 94 ALA A CA 1
ATOM 714 C C . ALA A 1 94 ? 12.578 -8.718 -14.351 1.00 96.31 94 ALA A C 1
ATOM 716 O O . ALA A 1 94 ? 11.896 -7.941 -15.015 1.00 96.31 94 ALA A O 1
ATOM 717 N N . VAL A 1 95 ? 12.039 -9.529 -13.442 1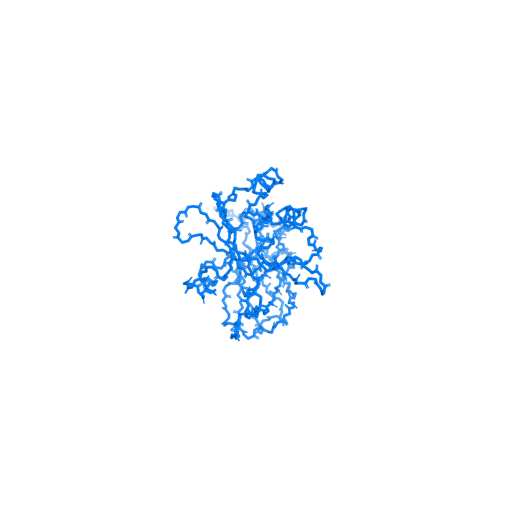.00 96.06 95 VAL A N 1
ATOM 718 C CA . VAL A 1 95 ? 10.594 -9.610 -13.195 1.00 96.06 95 VAL A CA 1
ATOM 719 C C . VAL A 1 95 ? 10.295 -9.266 -11.743 1.00 96.06 95 VAL A C 1
ATOM 721 O O . VAL A 1 95 ? 10.861 -9.861 -10.827 1.00 96.06 95 VAL A O 1
ATOM 724 N N . ALA A 1 96 ? 9.365 -8.338 -11.537 1.00 92.12 96 ALA A N 1
ATOM 725 C CA . ALA A 1 96 ? 8.766 -8.056 -10.243 1.00 92.12 96 ALA A CA 1
ATOM 726 C C . ALA A 1 96 ? 7.422 -8.759 -10.089 1.00 92.12 96 ALA A C 1
ATOM 728 O O . ALA A 1 96 ? 6.561 -8.699 -10.970 1.00 92.12 96 ALA A O 1
ATOM 729 N N . SER A 1 97 ? 7.229 -9.359 -8.915 1.00 92.38 97 SER A N 1
ATOM 730 C CA . SER A 1 97 ? 5.924 -9.839 -8.480 1.00 92.38 97 SER A CA 1
ATOM 731 C C . SER A 1 97 ? 5.142 -8.678 -7.869 1.00 92.38 97 SER A C 1
ATOM 733 O O . SER A 1 97 ? 5.607 -8.020 -6.933 1.00 92.38 97 SER A O 1
ATOM 735 N N . VAL A 1 98 ? 3.949 -8.433 -8.398 1.00 88.69 98 VAL A N 1
ATOM 736 C CA . VAL A 1 98 ? 3.007 -7.444 -7.882 1.00 88.69 98 VAL A CA 1
ATOM 737 C C . VAL A 1 98 ? 1.782 -8.168 -7.343 1.00 88.69 98 VAL A C 1
ATOM 739 O O . VAL A 1 98 ? 1.183 -8.980 -8.048 1.00 88.69 98 VAL A O 1
ATOM 742 N N . LYS A 1 99 ? 1.377 -7.873 -6.109 1.00 87.81 99 LYS A N 1
ATOM 743 C CA . LYS A 1 99 ? 0.166 -8.443 -5.508 1.00 87.81 99 LYS A CA 1
ATOM 744 C C . LYS A 1 99 ? -0.862 -7.357 -5.289 1.00 87.81 99 LYS A C 1
ATOM 746 O O . LYS A 1 99 ? -0.606 -6.411 -4.554 1.00 87.81 99 LYS A O 1
ATOM 751 N N . VAL A 1 100 ? -2.042 -7.520 -5.869 1.00 87.06 100 VAL A N 1
ATOM 752 C CA . VAL A 1 100 ? -3.176 -6.623 -5.645 1.00 87.06 100 VAL A CA 1
ATOM 753 C C . VAL A 1 100 ? -4.219 -7.354 -4.818 1.00 87.06 100 VAL A C 1
ATOM 755 O O . VAL A 1 100 ? -4.715 -8.407 -5.211 1.00 87.06 100 VAL A O 1
ATOM 758 N N . ASN A 1 101 ? -4.535 -6.805 -3.653 1.00 82.62 101 ASN A N 1
ATOM 759 C CA . ASN A 1 101 ? -5.521 -7.340 -2.727 1.00 82.62 101 ASN A CA 1
ATOM 760 C C . ASN A 1 101 ? -6.739 -6.427 -2.751 1.00 82.62 101 ASN A C 1
ATOM 762 O O . ASN A 1 101 ? -6.642 -5.265 -2.365 1.00 82.62 101 ASN A O 1
ATOM 766 N N . VAL A 1 102 ? -7.871 -6.953 -3.195 1.00 85.31 102 VAL A N 1
ATOM 767 C CA . VAL A 1 102 ? -9.135 -6.227 -3.266 1.00 85.31 102 VAL A CA 1
ATOM 768 C C . VAL A 1 102 ? -10.040 -6.750 -2.167 1.00 85.31 102 VAL A C 1
ATOM 770 O O . VAL A 1 102 ? -10.376 -7.934 -2.146 1.00 85.31 102 VAL A O 1
ATOM 773 N N . LEU A 1 103 ? -10.415 -5.879 -1.237 1.00 81.00 103 LEU A N 1
ATOM 774 C CA . LEU A 1 103 ? -11.219 -6.219 -0.071 1.00 81.00 103 LEU A CA 1
ATOM 775 C C . LEU A 1 103 ? -12.483 -5.370 -0.049 1.00 81.00 103 LEU A C 1
ATOM 777 O O . LEU A 1 103 ? -12.436 -4.153 -0.230 1.00 81.00 103 LEU A O 1
ATOM 781 N N . ARG A 1 104 ? -13.617 -6.012 0.233 1.00 82.25 104 ARG A N 1
ATOM 782 C CA . ARG A 1 104 ? -14.866 -5.301 0.493 1.00 82.25 104 ARG A CA 1
ATOM 783 C C . ARG A 1 104 ? -14.922 -4.866 1.951 1.00 82.25 104 ARG A C 1
ATOM 785 O O . ARG A 1 104 ? -14.830 -5.693 2.856 1.00 82.25 104 ARG A O 1
ATOM 792 N N . VAL A 1 105 ? -15.098 -3.573 2.161 1.00 79.62 105 VAL A N 1
ATOM 793 C CA . VAL A 1 105 ? -15.461 -2.969 3.435 1.00 79.62 105 VAL A CA 1
ATOM 794 C C . VAL A 1 105 ? -16.973 -3.042 3.548 1.00 79.62 105 VAL A C 1
ATOM 796 O O . VAL A 1 105 ? -17.683 -2.664 2.631 1.00 79.62 105 VAL A O 1
ATOM 799 N N . THR A 1 106 ? -17.474 -3.547 4.667 1.00 79.69 106 THR A N 1
ATOM 800 C CA . THR A 1 106 ? -18.915 -3.540 4.955 1.00 79.69 106 THR A CA 1
ATOM 801 C C . THR A 1 106 ? -19.238 -2.429 5.945 1.00 79.69 106 THR A C 1
ATOM 803 O O . THR A 1 106 ? -18.373 -2.037 6.734 1.00 79.69 106 THR A O 1
ATOM 806 N N . GLU A 1 107 ? -20.488 -1.966 5.984 1.00 79.06 107 GLU A N 1
ATOM 807 C CA . GLU A 1 107 ? -20.942 -1.025 7.020 1.00 79.06 107 GLU A CA 1
ATOM 808 C C . GLU A 1 107 ? -20.636 -1.546 8.431 1.00 79.06 107 GLU A C 1
ATOM 810 O O . GLU A 1 107 ? -20.130 -0.812 9.271 1.00 79.06 107 GLU A O 1
ATOM 815 N N . GLN A 1 108 ? -20.801 -2.852 8.669 1.00 79.62 108 GLN A N 1
ATOM 816 C CA . GLN A 1 108 ? -20.468 -3.472 9.952 1.00 79.62 108 GLN A CA 1
ATOM 817 C C . GLN A 1 108 ? -18.986 -3.293 10.339 1.00 79.62 108 GLN A C 1
ATOM 819 O O . GLN A 1 108 ? -18.670 -3.158 11.529 1.00 79.62 108 GLN A O 1
ATOM 824 N N . MET A 1 109 ? -18.072 -3.320 9.363 1.00 79.56 109 MET A N 1
ATOM 825 C CA . MET A 1 109 ? -16.646 -3.070 9.600 1.00 79.56 109 MET A CA 1
ATOM 826 C C . MET A 1 109 ? -16.398 -1.608 9.957 1.00 79.56 109 MET A C 1
ATOM 828 O O . MET A 1 109 ? -15.627 -1.338 10.876 1.00 79.56 109 MET A O 1
ATOM 832 N N . LEU A 1 110 ? -17.084 -0.677 9.290 1.00 79.56 110 LEU A N 1
ATOM 833 C CA . LEU A 1 110 ? -17.027 0.742 9.635 1.00 79.56 110 LEU A CA 1
ATOM 834 C C . LEU A 1 110 ? -17.598 0.999 11.035 1.00 79.56 110 LEU A C 1
ATOM 836 O O . LEU A 1 110 ? -16.945 1.650 11.849 1.00 79.56 110 LEU A O 1
ATOM 840 N N . ASP A 1 111 ? -18.742 0.414 11.375 1.00 79.12 111 ASP A N 1
ATOM 841 C CA . ASP A 1 111 ? -19.382 0.546 12.692 1.00 79.12 111 ASP A CA 1
ATOM 842 C C . ASP A 1 111 ? -18.552 -0.068 13.827 1.00 79.12 111 ASP A C 1
ATOM 844 O O . ASP A 1 111 ? -18.682 0.316 14.993 1.00 79.12 111 ASP A O 1
ATOM 848 N N . SER A 1 112 ? -17.688 -1.027 13.482 1.00 80.44 112 SER A N 1
ATOM 849 C CA . SER A 1 112 ? -16.765 -1.710 14.392 1.00 80.44 112 SER A CA 1
ATOM 850 C C . SER A 1 112 ? -15.315 -1.235 14.238 1.00 80.44 112 SER A C 1
ATOM 852 O O . SER A 1 112 ? -14.389 -1.990 14.553 1.00 80.44 112 SER A O 1
ATOM 854 N N . SER A 1 113 ? -15.103 -0.006 13.755 1.00 86.25 113 SER A N 1
ATOM 855 C CA . SER A 1 113 ? -13.764 0.540 13.525 1.00 86.25 113 SER A CA 1
ATOM 856 C C . SER A 1 113 ? -13.317 1.560 14.576 1.00 86.25 113 SER A C 1
ATOM 858 O O . SER A 1 113 ? -14.109 2.255 15.219 1.00 86.25 113 SER A O 1
ATOM 860 N N . VAL A 1 114 ? -12.000 1.624 14.764 1.00 89.25 114 VAL A N 1
ATOM 861 C CA . VAL A 1 114 ? -11.316 2.589 15.625 1.00 89.25 114 VAL A CA 1
ATOM 862 C C . VAL A 1 114 ? -10.436 3.463 14.747 1.00 89.25 114 VAL A C 1
ATOM 864 O O . VAL A 1 114 ? -9.611 2.957 13.984 1.00 89.25 114 VAL A O 1
ATOM 867 N N . SER A 1 115 ? -10.594 4.774 14.878 1.00 89.88 115 SER A N 1
ATOM 868 C CA . SER A 1 115 ? -9.712 5.751 14.262 1.00 89.88 115 SER A CA 1
ATOM 869 C C . SER A 1 115 ? -8.516 6.042 15.167 1.00 89.88 115 SER A C 1
ATOM 871 O O . SER A 1 115 ? -8.675 6.248 16.373 1.00 89.88 115 SER A O 1
ATOM 873 N N . VAL A 1 116 ? -7.313 6.064 14.595 1.00 91.56 116 VAL A N 1
ATOM 874 C CA . VAL A 1 116 ? -6.064 6.403 15.291 1.00 91.56 116 VAL A CA 1
ATOM 875 C C . VAL A 1 116 ? -5.346 7.484 14.500 1.00 91.56 116 VAL A C 1
ATOM 877 O O . VAL A 1 116 ? -5.123 7.311 13.308 1.00 91.56 116 VAL A O 1
ATOM 880 N N . ARG A 1 117 ? -4.943 8.574 15.158 1.00 91.81 117 ARG A N 1
ATOM 881 C CA . ARG A 1 117 ? -4.122 9.620 14.533 1.00 91.81 117 ARG A CA 1
ATOM 882 C C . ARG A 1 117 ? -2.697 9.574 15.057 1.00 91.81 117 ARG A C 1
ATOM 884 O O . ARG A 1 117 ? -2.498 9.633 16.275 1.00 91.81 117 ARG A O 1
ATOM 891 N N . PHE A 1 118 ? -1.728 9.562 14.153 1.00 93.88 118 PHE A N 1
ATOM 892 C CA . PHE A 1 118 ? -0.318 9.788 14.462 1.00 93.88 118 PHE A CA 1
ATOM 893 C C . PHE A 1 118 ? 0.114 11.210 14.101 1.00 93.88 118 PHE A C 1
ATOM 895 O O . PHE A 1 118 ? -0.502 11.843 13.247 1.00 93.88 118 PHE A O 1
ATOM 902 N N . ALA A 1 119 ? 1.165 11.705 14.756 1.00 93.06 119 ALA A N 1
ATOM 903 C CA . ALA A 1 119 ? 1.838 12.956 14.398 1.00 93.06 119 ALA A CA 1
ATOM 904 C C . ALA A 1 119 ? 3.171 12.680 13.696 1.00 93.06 119 ALA A C 1
ATOM 906 O O . ALA A 1 119 ? 3.870 11.740 14.084 1.00 93.06 119 ALA A O 1
ATOM 907 N N . GLY A 1 120 ? 3.530 13.542 12.739 1.00 89.31 120 GLY A N 1
ATOM 908 C CA . GLY A 1 120 ? 4.868 13.593 12.143 1.00 89.31 120 GLY A CA 1
ATOM 909 C C . GLY A 1 120 ? 5.262 12.344 11.359 1.00 89.31 120 GLY A C 1
ATOM 910 O O . GLY A 1 120 ? 6.417 11.927 11.413 1.00 89.31 120 GLY A O 1
ATOM 911 N N . ILE A 1 121 ? 4.303 11.698 10.693 1.00 89.06 121 ILE A N 1
ATOM 912 C CA . ILE A 1 121 ? 4.566 10.521 9.864 1.00 89.06 121 ILE A CA 1
ATOM 913 C C . ILE A 1 121 ? 3.700 10.540 8.607 1.00 89.06 121 ILE A C 1
ATOM 915 O O . ILE A 1 121 ? 2.494 10.755 8.682 1.00 89.06 121 ILE A O 1
ATOM 919 N N . ALA A 1 122 ? 4.322 10.292 7.457 1.00 85.50 122 ALA A N 1
ATOM 920 C CA . ALA A 1 122 ? 3.637 10.144 6.178 1.00 85.50 122 ALA A CA 1
ATOM 921 C C . ALA A 1 122 ? 3.083 8.720 5.997 1.00 85.50 122 ALA A C 1
ATOM 923 O O . ALA A 1 122 ? 3.551 7.765 6.626 1.00 85.50 122 ALA A O 1
ATOM 924 N N . ALA A 1 123 ? 2.097 8.564 5.114 1.00 82.19 123 ALA A N 1
ATOM 925 C CA . ALA A 1 123 ? 1.419 7.288 4.897 1.00 82.19 123 ALA A CA 1
ATOM 926 C C . ALA A 1 123 ? 2.378 6.196 4.389 1.00 82.19 123 ALA A C 1
ATOM 928 O O . ALA A 1 123 ? 2.319 5.048 4.837 1.00 82.19 123 ALA A O 1
ATOM 929 N N . GLU A 1 124 ? 3.285 6.568 3.489 1.00 74.81 124 GLU A N 1
ATOM 930 C CA . GLU A 1 124 ? 4.270 5.690 2.861 1.00 74.81 124 GLU A CA 1
ATOM 931 C C . GLU A 1 124 ? 5.260 5.158 3.901 1.00 74.81 124 GLU A C 1
ATOM 933 O O . GLU A 1 124 ? 5.400 3.943 4.054 1.00 74.81 124 GLU A O 1
ATOM 938 N N . GLY A 1 125 ? 5.865 6.062 4.681 1.00 81.31 125 GLY A N 1
ATOM 939 C CA . GLY A 1 125 ? 6.797 5.699 5.753 1.00 81.31 125 GLY A CA 1
ATOM 940 C C . GLY A 1 125 ? 6.131 4.846 6.834 1.00 81.31 125 GLY A C 1
ATOM 941 O O . GLY A 1 125 ? 6.715 3.879 7.324 1.00 81.31 125 GLY A O 1
ATOM 942 N N . PHE A 1 126 ? 4.864 5.123 7.164 1.00 87.19 126 PHE A N 1
ATOM 943 C CA . PHE A 1 126 ? 4.125 4.295 8.115 1.00 87.19 126 PHE A CA 1
ATOM 944 C C . PHE A 1 126 ? 3.977 2.845 7.640 1.00 87.19 126 PHE A C 1
ATOM 946 O O . PHE A 1 126 ? 4.227 1.925 8.425 1.00 87.19 126 PHE A O 1
ATOM 953 N N . ILE A 1 127 ? 3.583 2.608 6.385 1.00 81.88 127 ILE A N 1
ATOM 954 C CA . ILE A 1 127 ? 3.409 1.230 5.910 1.00 81.88 127 ILE A CA 1
ATOM 955 C C . ILE A 1 127 ? 4.739 0.511 5.725 1.00 81.88 127 ILE A C 1
ATOM 957 O O . ILE A 1 127 ? 4.848 -0.656 6.120 1.00 81.88 127 ILE A O 1
ATOM 961 N N . GLN A 1 128 ? 5.736 1.192 5.166 1.00 75.31 128 GLN A N 1
ATOM 962 C CA . GLN A 1 128 ? 7.039 0.592 4.895 1.00 75.31 128 GLN A CA 1
ATOM 963 C C . GLN A 1 128 ? 7.746 0.182 6.190 1.00 75.31 128 GLN A C 1
ATOM 965 O O . GLN A 1 128 ? 8.127 -0.984 6.335 1.00 75.31 128 GLN A O 1
ATOM 970 N N . ASP A 1 129 ? 7.807 1.085 7.170 1.00 83.62 129 ASP A N 1
ATOM 971 C CA . ASP A 1 129 ? 8.694 0.903 8.322 1.00 83.62 129 ASP A CA 1
ATOM 972 C C . ASP A 1 129 ? 7.953 0.522 9.610 1.00 83.62 129 ASP A C 1
ATOM 974 O O . ASP A 1 129 ? 8.480 -0.212 10.457 1.00 83.62 129 ASP A O 1
ATOM 978 N N . HIS A 1 130 ? 6.702 0.963 9.775 1.00 89.56 130 HIS A N 1
ATOM 979 C CA . HIS A 1 130 ? 6.022 0.881 11.070 1.00 89.56 130 HIS A CA 1
ATOM 980 C C . HIS A 1 130 ? 4.860 -0.113 11.127 1.00 89.56 130 HIS A C 1
ATOM 982 O O . HIS A 1 130 ? 4.606 -0.660 12.204 1.00 89.56 130 HIS A O 1
ATOM 988 N N . TRP A 1 131 ? 4.178 -0.417 10.019 1.00 88.25 131 TRP A N 1
ATOM 989 C CA . TRP A 1 131 ? 2.929 -1.194 10.031 1.00 88.25 131 TRP A CA 1
ATOM 990 C C . TRP A 1 131 ? 3.047 -2.536 10.756 1.00 88.25 131 TRP A C 1
ATOM 992 O O . TRP A 1 131 ? 2.268 -2.827 11.666 1.00 88.25 131 TRP A O 1
ATOM 1002 N N . LYS A 1 132 ? 4.069 -3.340 10.441 1.00 86.19 132 LYS A N 1
ATOM 1003 C CA . LYS A 1 132 ? 4.268 -4.657 11.077 1.00 86.19 132 LYS A CA 1
ATOM 1004 C C . LYS A 1 132 ? 4.496 -4.546 12.586 1.00 86.19 132 LYS A C 1
ATOM 1006 O O . LYS A 1 132 ? 4.023 -5.394 13.346 1.00 86.19 132 LYS A O 1
ATOM 1011 N N . ASN A 1 133 ? 5.237 -3.532 13.028 1.00 91.38 133 ASN A N 1
ATOM 1012 C CA . ASN A 1 133 ? 5.527 -3.318 14.446 1.00 91.38 133 ASN A CA 1
ATOM 1013 C C . ASN A 1 133 ? 4.313 -2.739 15.172 1.00 91.38 133 ASN A C 1
ATOM 1015 O O . ASN A 1 133 ? 3.988 -3.193 16.269 1.00 91.38 133 ASN A O 1
ATOM 1019 N N . PHE A 1 134 ? 3.570 -1.849 14.520 1.00 92.94 134 PHE A N 1
ATOM 1020 C CA . PHE A 1 134 ? 2.290 -1.356 15.004 1.00 92.94 134 PHE A CA 1
ATOM 1021 C C . PHE A 1 134 ? 1.273 -2.488 15.190 1.00 92.94 134 PHE A C 1
ATOM 1023 O O . PHE A 1 134 ? 0.706 -2.617 16.274 1.00 92.94 134 PHE A O 1
ATOM 1030 N N . GLN A 1 135 ? 1.120 -3.392 14.215 1.00 90.94 135 GLN A N 1
ATOM 1031 C CA . GLN A 1 135 ? 0.261 -4.575 14.356 1.00 90.94 135 GLN A CA 1
ATOM 1032 C C . GLN A 1 135 ? 0.658 -5.439 15.566 1.00 90.94 135 GLN A C 1
ATOM 1034 O O . GLN A 1 135 ? -0.209 -5.943 16.286 1.00 90.94 135 GLN A O 1
ATOM 1039 N N . LYS A 1 136 ? 1.964 -5.614 15.820 1.00 91.06 136 LYS A N 1
ATOM 1040 C CA . LYS A 1 136 ? 2.463 -6.349 16.998 1.00 91.06 136 LYS A CA 1
ATOM 1041 C C . LYS A 1 136 ? 2.149 -5.614 18.304 1.00 91.06 136 LYS A C 1
ATOM 1043 O O . LYS A 1 136 ? 1.694 -6.265 19.243 1.00 91.06 136 LYS A O 1
ATOM 1048 N N . ALA A 1 137 ? 2.363 -4.300 18.358 1.00 93.19 137 ALA A N 1
ATOM 1049 C CA . ALA A 1 137 ? 2.090 -3.478 19.535 1.00 93.19 137 ALA A CA 1
ATOM 1050 C C . ALA A 1 137 ? 0.594 -3.468 19.874 1.00 93.19 137 ALA A C 1
ATOM 1052 O O . ALA A 1 137 ? 0.220 -3.808 20.996 1.00 93.19 137 ALA A O 1
ATOM 1053 N N . VAL A 1 138 ? -0.270 -3.209 18.886 1.00 91.69 138 VAL A N 1
ATOM 1054 C CA . VAL A 1 138 ? -1.733 -3.272 19.039 1.00 91.69 138 VAL A CA 1
ATOM 1055 C C . VAL A 1 138 ? -2.164 -4.638 19.556 1.00 91.69 138 VAL A C 1
ATOM 1057 O O . VAL A 1 138 ? -2.946 -4.722 20.503 1.00 91.69 138 VAL A O 1
ATOM 1060 N N . ARG A 1 139 ? -1.626 -5.723 18.993 1.00 90.75 139 ARG A N 1
ATOM 1061 C CA . ARG A 1 139 ? -1.917 -7.081 19.462 1.00 90.75 139 ARG A CA 1
ATOM 1062 C C . ARG A 1 139 ? -1.502 -7.293 20.917 1.00 90.75 139 ARG A C 1
ATOM 1064 O O . ARG A 1 139 ? -2.262 -7.890 21.673 1.00 90.75 139 ARG A O 1
ATOM 1071 N N . SER A 1 140 ? -0.327 -6.799 21.301 1.00 91.12 140 SER A N 1
ATOM 1072 C CA . SER A 1 140 ? 0.197 -6.921 22.663 1.00 91.12 140 SER A CA 1
ATOM 1073 C C . SER A 1 140 ? -0.689 -6.217 23.691 1.00 91.12 140 SER A C 1
ATOM 1075 O O . SER A 1 140 ? -0.905 -6.755 24.771 1.00 91.12 140 SER A O 1
ATOM 1077 N N . VAL A 1 141 ? -1.223 -5.037 23.359 1.00 90.62 141 VAL A N 1
ATOM 1078 C CA . VAL A 1 141 ? -2.021 -4.232 24.302 1.00 90.62 141 VAL A CA 1
ATOM 1079 C C . VAL A 1 141 ? -3.504 -4.615 24.311 1.00 90.62 141 VAL A C 1
ATOM 1081 O O . VAL A 1 141 ? -4.167 -4.539 25.343 1.00 90.62 141 VAL A O 1
ATOM 1084 N N . THR A 1 142 ? -4.050 -5.053 23.173 1.00 87.25 142 THR A N 1
ATOM 1085 C CA . THR A 1 142 ? -5.478 -5.401 23.059 1.00 87.25 142 THR A CA 1
ATOM 1086 C C . THR A 1 142 ? -5.770 -6.878 23.324 1.00 87.25 142 THR A C 1
ATOM 1088 O O . THR A 1 142 ? -6.880 -7.201 23.754 1.00 87.25 142 THR A O 1
ATOM 1091 N N . GLY A 1 143 ? -4.797 -7.768 23.101 1.00 85.81 143 GLY A N 1
ATOM 1092 C CA . GLY A 1 143 ? -4.955 -9.220 23.226 1.00 85.81 143 GLY A CA 1
ATOM 1093 C C . GLY A 1 143 ? -5.706 -9.879 22.062 1.00 85.81 143 GLY A C 1
ATOM 1094 O O . GLY A 1 143 ? -6.122 -11.031 22.177 1.00 85.81 143 GLY A O 1
ATOM 1095 N N . VAL A 1 144 ? -5.919 -9.171 20.947 1.00 86.00 144 VAL A N 1
ATOM 1096 C CA . VAL A 1 144 ? -6.616 -9.726 19.771 1.00 86.00 144 VAL A CA 1
ATOM 1097 C C . VAL A 1 144 ? -5.791 -10.815 19.073 1.00 86.00 144 VAL A C 1
ATOM 1099 O O . VAL A 1 144 ? -4.573 -10.907 19.229 1.00 86.00 144 VAL A O 1
ATOM 1102 N N . ARG A 1 145 ? -6.442 -11.675 18.281 1.00 83.75 145 ARG A N 1
ATOM 1103 C CA . ARG A 1 145 ? -5.745 -12.744 17.546 1.00 83.75 145 ARG A CA 1
ATOM 1104 C C . ARG A 1 145 ? -4.879 -12.178 16.419 1.00 83.75 145 ARG A C 1
ATOM 1106 O O . ARG A 1 145 ? -5.114 -11.088 15.900 1.00 83.75 145 ARG A O 1
ATOM 1113 N N . ARG A 1 146 ? -3.876 -12.952 15.991 1.00 79.75 146 ARG A N 1
ATOM 1114 C CA . ARG A 1 146 ? -3.111 -12.641 14.775 1.00 79.75 146 ARG A CA 1
ATOM 1115 C C . ARG A 1 146 ? -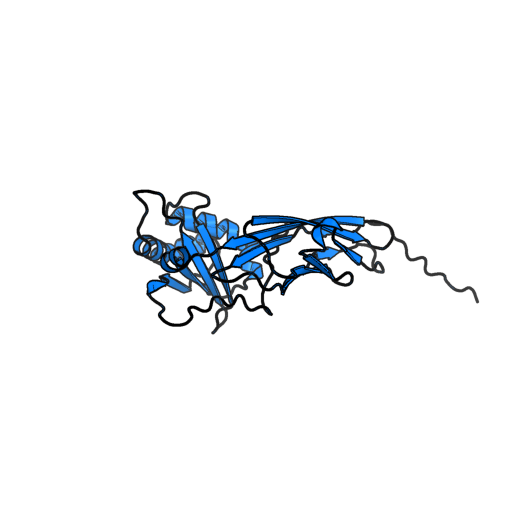4.065 -12.631 13.574 1.00 79.75 146 ARG A C 1
ATOM 1117 O O . ARG A 1 146 ? -4.822 -13.576 13.409 1.00 79.75 146 ARG A O 1
ATOM 1124 N N . GLY A 1 147 ? -4.007 -11.576 12.763 1.00 76.75 147 GLY A N 1
ATOM 1125 C CA . GLY A 1 147 ? -4.887 -11.398 11.601 1.00 76.75 147 GLY A CA 1
ATOM 1126 C C . GLY A 1 147 ? -6.218 -10.705 11.905 1.00 76.75 147 GLY A C 1
ATOM 1127 O O . GLY A 1 147 ? -6.850 -10.232 10.977 1.00 76.75 147 GLY A O 1
ATOM 1128 N N . ALA A 1 148 ? -6.595 -10.539 13.180 1.00 81.88 148 ALA A N 1
ATOM 1129 C CA . ALA A 1 148 ? -7.852 -9.878 13.544 1.00 81.88 148 ALA A CA 1
ATOM 1130 C C . ALA A 1 148 ? -7.832 -8.350 13.350 1.00 81.88 148 ALA A C 1
ATOM 1132 O O . ALA A 1 148 ? -8.859 -7.707 13.521 1.00 81.88 148 ALA A O 1
ATOM 1133 N N . LEU A 1 149 ? -6.669 -7.761 13.056 1.00 86.00 149 LEU A N 1
ATOM 1134 C CA . LEU A 1 149 ? -6.511 -6.331 12.802 1.00 86.00 149 LEU A CA 1
ATOM 1135 C C . LEU A 1 149 ? -6.442 -6.090 11.295 1.00 86.00 149 LEU A C 1
ATOM 1137 O O . LEU A 1 149 ? -5.472 -6.507 10.656 1.00 86.00 149 LEU A O 1
ATOM 1141 N N . GLN A 1 150 ? -7.429 -5.375 10.764 1.00 82.75 150 GLN A N 1
ATOM 1142 C CA . GLN A 1 150 ? -7.481 -4.968 9.364 1.00 82.75 150 GLN A CA 1
ATOM 1143 C C . GLN A 1 150 ? -7.371 -3.443 9.256 1.00 82.75 150 GLN A C 1
ATOM 1145 O O . GLN A 1 150 ? -7.997 -2.709 10.022 1.00 82.75 150 GLN A O 1
ATOM 1150 N N . LEU A 1 151 ? -6.567 -2.968 8.306 1.00 83.62 151 LEU A N 1
ATOM 1151 C CA . LEU A 1 151 ? -6.488 -1.554 7.949 1.00 83.62 151 LEU A CA 1
ATOM 1152 C C . LEU A 1 151 ? -7.575 -1.261 6.914 1.00 83.62 151 LEU A C 1
ATOM 1154 O O . LEU A 1 151 ? -7.533 -1.823 5.824 1.00 83.62 151 LEU A O 1
ATOM 1158 N N . ILE A 1 152 ? -8.549 -0.423 7.267 1.00 82.69 152 ILE A N 1
ATOM 1159 C CA . ILE A 1 152 ? -9.607 0.013 6.345 1.00 82.69 152 ILE A CA 1
ATOM 1160 C C . ILE A 1 152 ? -9.150 1.243 5.560 1.00 82.69 152 ILE A C 1
ATOM 1162 O O . ILE A 1 152 ? -9.362 1.326 4.357 1.00 82.69 152 ILE A O 1
ATOM 1166 N N . SER A 1 153 ? -8.560 2.220 6.246 1.00 80.81 153 SER A N 1
ATOM 1167 C CA . SER A 1 153 ? -8.160 3.485 5.634 1.00 80.81 153 SER A CA 1
ATOM 1168 C C . SER A 1 153 ? -6.870 3.999 6.250 1.00 80.81 153 SER A C 1
ATOM 1170 O O . SER A 1 153 ? -6.608 3.781 7.438 1.00 80.81 153 SER A O 1
ATOM 1172 N N . LEU A 1 154 ? -6.083 4.676 5.424 1.00 83.56 154 LEU A N 1
ATOM 1173 C CA . LEU A 1 154 ? -4.852 5.347 5.794 1.00 83.56 154 LEU A CA 1
ATOM 1174 C C . LEU A 1 154 ? -4.752 6.626 4.965 1.00 83.56 154 LEU A C 1
ATOM 1176 O O . LEU A 1 154 ? -4.649 6.568 3.742 1.00 83.56 154 LEU A O 1
ATOM 1180 N N . GLN A 1 155 ? -4.852 7.777 5.618 1.00 81.00 155 GLN A N 1
ATOM 1181 C CA . GLN A 1 155 ? -4.952 9.067 4.940 1.00 81.00 155 GLN A CA 1
ATOM 1182 C C . GLN A 1 155 ? -4.137 10.121 5.684 1.00 81.00 155 GLN A C 1
ATOM 1184 O O . GLN A 1 155 ? -4.149 10.132 6.918 1.00 81.00 155 GLN A O 1
ATOM 1189 N N . PRO A 1 156 ? -3.437 11.023 4.975 1.00 82.75 156 PRO A N 1
ATOM 1190 C CA . PRO A 1 156 ? -2.909 12.230 5.594 1.00 82.75 156 PRO A CA 1
ATOM 1191 C C . PRO A 1 156 ? -4.032 12.970 6.324 1.00 82.75 156 PRO A C 1
ATOM 1193 O O . PRO A 1 156 ? -5.154 13.053 5.823 1.00 82.75 156 PRO A O 1
ATOM 1196 N N . ALA A 1 157 ? -3.742 13.488 7.512 1.00 80.19 157 ALA A N 1
ATOM 1197 C CA . ALA A 1 157 ? -4.708 14.273 8.260 1.00 80.19 157 ALA A CA 1
ATOM 1198 C C . ALA A 1 157 ? -5.064 15.541 7.471 1.00 80.19 157 ALA A C 1
ATOM 1200 O O . ALA A 1 157 ? -4.181 16.227 6.964 1.00 80.19 157 ALA A O 1
ATOM 1201 N N . GLU A 1 158 ? -6.352 15.890 7.418 1.00 73.12 158 GLU A N 1
ATOM 1202 C CA . GLU A 1 158 ? -6.813 17.092 6.702 1.00 73.12 158 GLU A CA 1
ATOM 1203 C C . GLU A 1 158 ? -6.182 18.389 7.229 1.00 73.12 158 GLU A C 1
ATOM 1205 O O . GLU A 1 158 ? -6.032 19.375 6.511 1.00 73.12 158 GLU A O 1
ATOM 1210 N N . THR A 1 159 ? -5.826 18.394 8.514 1.00 71.44 159 THR A N 1
ATOM 1211 C CA . THR A 1 159 ? -5.227 19.532 9.204 1.00 71.44 159 THR A CA 1
ATOM 1212 C C . THR A 1 159 ? -4.009 19.094 10.009 1.00 71.44 159 THR A C 1
ATOM 1214 O O . THR A 1 159 ? -4.088 18.217 10.875 1.00 71.44 159 THR A O 1
ATOM 1217 N N . GLY A 1 160 ? -2.889 19.772 9.757 1.00 74.19 160 GLY A N 1
ATOM 1218 C CA . GLY A 1 160 ? -1.611 19.537 10.426 1.00 74.19 160 GLY A CA 1
ATOM 1219 C C . GLY A 1 160 ? -0.774 18.422 9.798 1.00 74.19 160 GLY A C 1
ATOM 1220 O O . GLY A 1 160 ? -1.142 17.824 8.795 1.00 74.19 160 GLY A O 1
ATOM 1221 N N . ASP A 1 161 ? 0.378 18.163 10.411 1.00 82.00 161 ASP A N 1
ATOM 1222 C CA . ASP A 1 161 ? 1.308 17.107 10.008 1.00 82.00 161 ASP A CA 1
ATOM 1223 C C . ASP A 1 161 ? 0.989 15.813 10.773 1.00 82.00 161 ASP A C 1
ATOM 1225 O O . ASP A 1 161 ? 1.491 15.554 11.876 1.00 82.00 161 ASP A O 1
ATOM 1229 N N . GLY A 1 162 ? 0.047 15.039 10.238 1.00 86.81 162 GLY A N 1
ATOM 1230 C CA . GLY A 1 162 ? -0.422 13.814 10.869 1.00 86.81 162 GLY A CA 1
ATOM 1231 C C . GLY A 1 162 ? -1.017 12.817 9.888 1.00 86.81 162 GLY A C 1
ATOM 1232 O O . GLY A 1 162 ? -1.232 13.112 8.717 1.00 86.81 162 GLY A O 1
ATOM 1233 N N . LEU A 1 163 ? -1.298 11.625 10.399 1.00 89.06 163 LEU A N 1
ATOM 1234 C CA . LEU A 1 163 ? -1.782 10.488 9.625 1.00 89.06 163 LEU A CA 1
ATOM 1235 C C . LEU A 1 163 ? -2.966 9.860 10.347 1.00 89.06 163 LEU A C 1
ATOM 1237 O O . LEU A 1 163 ? -2.825 9.422 11.492 1.00 89.06 163 LEU A O 1
ATOM 1241 N N . ASP A 1 164 ? -4.122 9.840 9.694 1.00 88.69 164 ASP A N 1
ATOM 1242 C CA . ASP A 1 164 ? -5.339 9.207 10.185 1.00 88.69 164 ASP A CA 1
ATOM 1243 C C . ASP A 1 164 ? -5.439 7.771 9.662 1.00 88.69 164 ASP A C 1
ATOM 1245 O O . ASP A 1 164 ? -5.332 7.487 8.469 1.00 88.69 164 ASP A O 1
ATOM 1249 N N . LEU A 1 165 ? -5.647 6.848 10.595 1.00 90.00 165 LEU A N 1
ATOM 1250 C CA . LEU A 1 165 ? -5.883 5.436 10.341 1.00 90.00 165 LEU A CA 1
ATOM 1251 C C . LEU A 1 165 ? -7.304 5.087 10.723 1.00 90.00 165 LEU A C 1
ATOM 1253 O O . LEU A 1 165 ? -7.783 5.531 11.766 1.00 90.00 165 LEU A O 1
ATOM 1257 N N . LEU A 1 166 ? -7.914 4.192 9.956 1.00 87.12 166 LEU A N 1
ATOM 1258 C CA . LEU A 1 166 ? -9.145 3.512 10.330 1.00 87.12 166 LEU A CA 1
ATOM 1259 C C . LEU A 1 166 ? -8.887 2.010 10.418 1.00 87.12 166 LEU A C 1
ATOM 1261 O O . LEU A 1 166 ? -8.518 1.372 9.432 1.00 87.12 166 LEU A O 1
ATOM 1265 N N . LEU A 1 167 ? -9.065 1.446 11.610 1.00 88.38 167 LEU A N 1
ATOM 1266 C CA . LEU A 1 167 ? -8.742 0.056 11.920 1.00 88.38 167 LEU A CA 1
ATOM 1267 C C . LEU A 1 167 ? -10.009 -0.725 12.251 1.00 88.38 167 LEU A C 1
ATOM 1269 O O . LEU A 1 167 ? -10.749 -0.337 13.152 1.00 88.38 167 LEU A O 1
ATOM 1273 N N . CYS A 1 168 ? -10.224 -1.855 11.583 1.00 85.94 168 CYS A N 1
ATOM 1274 C CA . CYS A 1 168 ? -11.244 -2.825 11.970 1.00 85.94 168 CYS A CA 1
ATOM 1275 C C . CYS A 1 168 ? -10.631 -3.906 12.852 1.00 85.94 168 CYS A C 1
ATOM 1277 O O . CYS A 1 168 ? -9.566 -4.448 12.537 1.00 85.94 168 CYS A O 1
ATOM 1279 N N . PHE A 1 169 ? -11.354 -4.286 13.901 1.00 85.06 169 PHE A N 1
ATOM 1280 C CA . PHE A 1 169 ? -11.053 -5.483 14.673 1.00 85.06 169 PHE A CA 1
ATOM 1281 C C . PHE A 1 169 ? -12.090 -6.554 14.347 1.00 85.06 169 PHE A C 1
ATOM 1283 O O . PHE A 1 169 ? -13.274 -6.385 14.643 1.00 85.06 169 PHE A O 1
ATOM 1290 N N . GLU A 1 170 ? -11.666 -7.663 13.744 1.00 75.12 170 GLU A N 1
ATOM 1291 C CA . GLU A 1 170 ? -12.535 -8.826 13.572 1.00 75.12 170 GLU A CA 1
ATOM 1292 C C . GLU A 1 170 ? -12.996 -9.300 14.953 1.00 75.12 170 GLU A C 1
ATOM 1294 O O . GLU A 1 170 ? -12.180 -9.663 15.807 1.00 75.12 170 GLU A O 1
ATOM 1299 N N . LYS A 1 171 ? -14.314 -9.285 15.192 1.00 64.62 171 LYS A N 1
ATOM 1300 C CA . LYS A 1 171 ? -14.890 -9.778 16.446 1.00 64.62 171 LYS A CA 1
ATOM 1301 C C . LYS A 1 171 ? -14.516 -11.256 16.602 1.00 64.62 171 LYS A C 1
ATOM 1303 O O . LYS A 1 171 ? -14.986 -12.078 15.813 1.00 64.62 171 LYS A O 1
ATOM 1308 N N . PRO A 1 172 ? -13.739 -11.654 17.624 1.00 48.34 172 PRO A N 1
ATOM 1309 C CA . PRO A 1 172 ? -13.618 -13.068 17.925 1.00 48.34 172 PRO A CA 1
ATOM 1310 C C . PRO A 1 172 ? -14.991 -13.540 18.427 1.00 48.34 172 PRO A C 1
ATOM 1312 O O . PRO A 1 172 ? -15.598 -12.895 19.286 1.00 48.34 172 PRO A O 1
ATOM 1315 N N . GLY A 1 173 ? -15.507 -14.629 17.848 1.00 51.34 173 GLY A N 1
ATOM 1316 C CA . GLY A 1 173 ? -16.820 -15.185 18.192 1.00 51.34 173 GLY A CA 1
ATOM 1317 C C . GLY A 1 173 ? -17.070 -15.275 19.705 1.00 51.34 173 GLY A C 1
ATOM 1318 O O . GLY A 1 173 ? -16.134 -15.513 20.464 1.00 51.34 173 GLY A O 1
ATOM 1319 N N . ARG A 1 174 ? -18.331 -15.037 20.113 1.00 45.59 174 ARG A N 1
ATOM 1320 C CA . ARG A 1 174 ? -18.900 -15.153 21.480 1.00 45.59 174 ARG A CA 1
ATOM 1321 C C . ARG A 1 174 ? -17.879 -14.943 22.623 1.00 45.59 174 ARG A C 1
ATOM 1323 O O . ARG A 1 174 ? -17.694 -15.810 23.464 1.00 45.59 174 ARG A O 1
ATOM 1330 N N . GLY A 1 175 ? -17.203 -13.792 22.659 1.00 52.88 175 GLY A N 1
ATOM 1331 C CA . GLY A 1 175 ? -16.277 -13.474 23.760 1.00 52.88 175 GLY A CA 1
ATOM 1332 C C . GLY A 1 175 ? -15.300 -12.316 23.540 1.00 52.88 175 GLY A C 1
ATOM 1333 O O . GLY A 1 175 ? -14.453 -12.072 24.394 1.00 52.88 175 GLY A O 1
ATOM 1334 N N . GLY A 1 176 ? -15.364 -11.609 22.407 1.00 56.59 176 GLY A N 1
ATOM 1335 C CA . GLY A 1 176 ? -14.493 -10.462 22.141 1.00 56.59 176 GLY A CA 1
ATOM 1336 C C . GLY A 1 176 ? -14.719 -9.259 23.052 1.00 56.59 176 GLY A C 1
ATOM 1337 O O . GLY A 1 176 ? -15.838 -8.992 23.481 1.00 56.59 176 GLY A O 1
ATOM 1338 N N . SER A 1 177 ? -13.639 -8.509 23.305 1.00 63.12 177 SER A N 1
ATOM 1339 C CA . SER A 1 177 ? -13.713 -7.174 23.914 1.00 63.12 177 SER A CA 1
ATOM 1340 C C . SER A 1 177 ? -14.609 -6.264 23.063 1.00 63.12 177 SER A C 1
ATOM 1342 O O . SER A 1 177 ? -14.528 -6.307 21.835 1.00 63.12 177 SER A O 1
ATOM 1344 N N . SER A 1 178 ? -15.458 -5.451 23.701 1.00 80.44 178 SER A N 1
ATOM 1345 C CA . SER A 1 178 ? -16.267 -4.452 22.993 1.00 80.44 178 SER A CA 1
ATOM 1346 C C . SER A 1 178 ? -15.369 -3.455 22.248 1.00 80.44 178 SER A C 1
ATOM 1348 O O . SER A 1 178 ? -14.216 -3.242 22.631 1.00 80.44 178 SER A O 1
ATOM 1350 N N . LEU A 1 179 ? -15.894 -2.827 21.191 1.00 82.44 179 LEU A N 1
ATOM 1351 C CA . LEU A 1 179 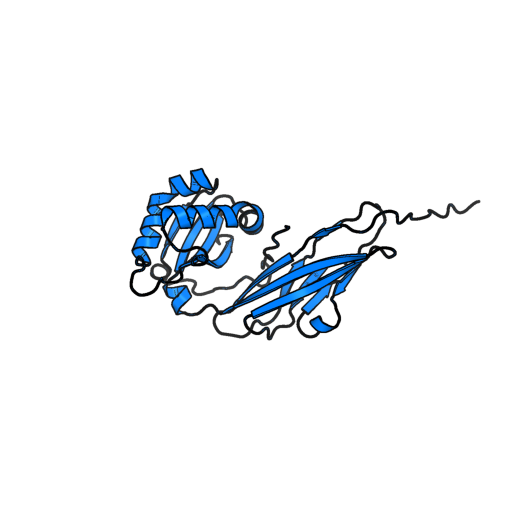? -15.180 -1.782 20.445 1.00 82.44 179 LEU A CA 1
ATOM 1352 C C . LEU A 1 179 ? -14.693 -0.664 21.377 1.00 82.44 179 LEU A C 1
ATOM 1354 O O . LEU A 1 179 ? -13.552 -0.218 21.288 1.00 82.44 179 LEU A O 1
ATOM 1358 N N . GLU A 1 180 ? -15.543 -0.272 22.325 1.00 83.88 180 GLU A N 1
ATOM 1359 C CA . GLU A 1 180 ? -15.215 0.704 23.360 1.00 83.88 180 GLU A CA 1
ATOM 1360 C C . GLU A 1 180 ? -14.048 0.249 24.231 1.00 83.88 180 GLU A C 1
ATOM 1362 O O . GLU A 1 180 ? -13.112 1.016 24.428 1.00 83.88 180 GLU A O 1
ATOM 1367 N N . ALA A 1 181 ? -14.046 -1.005 24.690 1.00 86.25 181 ALA A N 1
ATOM 1368 C CA . ALA A 1 181 ? -12.942 -1.540 25.479 1.00 86.25 181 ALA A CA 1
ATOM 1369 C C . ALA A 1 181 ? -11.634 -1.584 24.673 1.00 86.25 181 ALA A C 1
ATOM 1371 O O . ALA A 1 181 ? -10.568 -1.313 25.222 1.00 86.25 181 ALA A O 1
ATOM 1372 N N . LEU A 1 182 ? -11.687 -1.904 23.375 1.00 88.12 182 LEU A N 1
ATOM 1373 C CA . LEU A 1 182 ? -10.508 -1.892 22.499 1.00 88.12 182 LEU A CA 1
ATOM 1374 C C . LEU A 1 182 ? -9.955 -0.478 22.312 1.00 88.12 182 LEU A C 1
ATOM 1376 O O . LEU A 1 182 ? -8.752 -0.262 22.457 1.00 88.12 182 LEU A O 1
ATOM 1380 N N . SER A 1 183 ? -10.828 0.485 22.047 1.00 89.06 183 SER A N 1
ATOM 1381 C CA . SER A 1 183 ? -10.457 1.890 21.899 1.00 89.06 183 SER A CA 1
ATOM 1382 C C . SER A 1 183 ? -9.919 2.493 23.193 1.00 89.06 183 SER A C 1
ATOM 1384 O O . SER A 1 183 ? -8.872 3.141 23.188 1.00 89.06 183 SER A O 1
ATOM 1386 N N . GLN A 1 184 ? -10.553 2.194 24.330 1.00 89.62 184 GLN A N 1
ATOM 1387 C CA . GLN A 1 184 ? -10.058 2.582 25.650 1.00 89.62 184 GLN A CA 1
ATOM 1388 C C . GLN A 1 184 ? -8.684 1.974 25.928 1.00 89.62 184 GLN A C 1
ATOM 1390 O O . GLN A 1 184 ? -7.782 2.705 26.337 1.00 89.62 184 GLN A O 1
ATOM 1395 N N . LYS A 1 185 ? -8.481 0.681 25.637 1.00 91.12 185 LYS A N 1
ATOM 1396 C CA . LYS A 1 185 ? -7.168 0.029 25.764 1.00 91.12 185 LYS A CA 1
ATOM 1397 C C . LYS A 1 185 ? -6.114 0.738 24.918 1.00 91.12 185 LYS A C 1
ATOM 1399 O O . LYS A 1 185 ? -5.097 1.160 25.460 1.00 91.12 185 LYS A O 1
ATOM 1404 N N . LEU A 1 186 ? -6.374 0.957 23.629 1.00 91.69 186 LEU A N 1
ATOM 1405 C CA . LEU A 1 186 ? -5.461 1.684 22.738 1.00 91.69 186 LEU A CA 1
ATOM 1406 C C . LEU A 1 186 ? -5.160 3.098 23.245 1.00 91.69 186 LEU A C 1
ATOM 1408 O O . LEU A 1 186 ? -4.006 3.526 23.237 1.00 91.69 186 LEU A O 1
ATOM 1412 N N . SER A 1 187 ? -6.179 3.803 23.736 1.00 92.75 187 SER A N 1
ATOM 1413 C CA . SER A 1 187 ? -6.027 5.147 24.286 1.00 92.75 187 SER A CA 1
ATOM 1414 C C . SER A 1 187 ? -5.220 5.161 25.590 1.00 92.75 187 SER A C 1
ATOM 1416 O O . SER A 1 187 ? -4.414 6.067 25.789 1.00 92.75 187 SER A O 1
ATOM 1418 N N . SER A 1 188 ? -5.373 4.154 26.455 1.00 94.25 188 SER A N 1
ATOM 1419 C CA . SER A 1 188 ? -4.570 4.014 27.680 1.00 94.25 188 SER A CA 1
ATOM 1420 C C . SER A 1 188 ? -3.137 3.545 27.411 1.00 94.25 188 SER A C 1
ATOM 1422 O O . SER A 1 188 ? -2.229 3.860 28.174 1.00 94.25 188 SER A O 1
ATOM 1424 N N . SER A 1 189 ? -2.903 2.837 26.304 1.00 95.00 189 SER A N 1
ATOM 1425 C CA . SER A 1 189 ? -1.607 2.239 25.965 1.00 95.00 189 SER A CA 1
ATOM 1426 C C . SER A 1 189 ? -0.775 3.069 24.981 1.00 95.00 189 SER A C 1
ATOM 1428 O O . SER A 1 189 ? 0.180 2.550 24.405 1.00 95.00 189 SER A O 1
ATOM 1430 N N . ARG A 1 190 ? -1.079 4.362 24.795 1.00 94.81 190 ARG A N 1
ATOM 1431 C CA . ARG A 1 190 ? -0.337 5.254 23.878 1.00 94.81 190 ARG A CA 1
ATOM 1432 C C . ARG A 1 190 ? 1.166 5.290 24.165 1.00 94.81 190 ARG A C 1
ATOM 1434 O O . ARG A 1 190 ? 1.959 5.246 23.231 1.00 94.81 190 ARG A O 1
ATOM 1441 N N . ALA A 1 191 ? 1.554 5.334 25.443 1.00 93.50 191 ALA A N 1
ATOM 1442 C CA . ALA A 1 191 ? 2.960 5.342 25.850 1.00 93.50 191 ALA A CA 1
ATOM 1443 C C . ALA A 1 191 ? 3.677 4.040 25.459 1.00 93.50 191 ALA A C 1
ATOM 1445 O O . ALA A 1 191 ? 4.747 4.094 24.864 1.00 93.50 191 ALA A O 1
ATOM 1446 N N . ALA A 1 192 ? 3.043 2.887 25.696 1.00 93.56 192 ALA A N 1
ATOM 1447 C CA . ALA A 1 192 ? 3.582 1.587 25.301 1.00 93.56 192 ALA A CA 1
ATOM 1448 C C . ALA A 1 192 ? 3.688 1.453 23.773 1.00 93.56 192 ALA A C 1
ATOM 1450 O O . ALA A 1 192 ? 4.687 0.961 23.260 1.00 93.56 192 ALA A O 1
ATOM 1451 N N . ILE A 1 193 ? 2.691 1.938 23.020 1.00 93.69 193 ILE A N 1
ATOM 1452 C CA . ILE A 1 193 ? 2.757 1.961 21.550 1.00 93.69 193 ILE A CA 1
ATOM 1453 C C . ILE A 1 193 ? 3.935 2.826 21.091 1.00 93.69 193 ILE A C 1
ATOM 1455 O O . ILE A 1 193 ? 4.700 2.387 20.232 1.00 93.69 193 ILE A O 1
ATOM 1459 N N . LYS A 1 194 ? 4.127 4.010 21.683 1.00 94.56 194 LYS A N 1
ATOM 1460 C CA . LYS A 1 194 ? 5.267 4.884 21.377 1.00 94.56 194 LYS A CA 1
ATOM 1461 C C . LYS A 1 194 ? 6.602 4.206 21.680 1.00 94.56 194 LYS A C 1
ATOM 1463 O O . LYS A 1 194 ? 7.497 4.256 20.847 1.00 94.56 194 LYS A O 1
ATOM 1468 N N . GLU A 1 195 ? 6.724 3.537 22.820 1.00 93.38 195 GLU A N 1
ATOM 1469 C CA . GLU A 1 195 ? 7.938 2.810 23.209 1.00 93.38 195 GLU A CA 1
ATOM 1470 C C . GLU A 1 195 ? 8.254 1.652 22.250 1.00 93.38 195 GLU A C 1
ATOM 1472 O O . GLU A 1 195 ? 9.393 1.486 21.825 1.00 93.38 195 GLU A O 1
ATOM 1477 N N . MET A 1 196 ? 7.239 0.886 21.843 1.00 90.31 196 MET A N 1
ATOM 1478 C CA . MET A 1 196 ? 7.418 -0.280 20.970 1.00 90.31 196 MET A CA 1
ATOM 1479 C C . MET A 1 196 ? 7.617 0.068 19.488 1.00 90.31 196 MET A C 1
ATOM 1481 O O . MET A 1 196 ? 8.152 -0.750 18.741 1.00 90.31 196 MET A O 1
ATOM 1485 N N . THR A 1 197 ? 7.107 1.215 19.028 1.00 92.50 197 THR A N 1
ATOM 1486 C CA . THR A 1 197 ? 7.002 1.525 17.586 1.00 92.50 197 THR A CA 1
ATOM 1487 C C . THR A 1 197 ? 7.634 2.849 17.172 1.00 92.50 197 THR A C 1
ATOM 1489 O O . THR A 1 197 ? 7.760 3.095 15.974 1.00 92.50 197 THR A O 1
ATOM 1492 N N . GLY A 1 198 ? 7.981 3.715 18.127 1.00 92.75 198 GLY A N 1
ATOM 1493 C CA . GLY A 1 198 ? 8.394 5.100 17.883 1.00 92.75 198 GLY A CA 1
ATOM 1494 C C . GLY A 1 198 ? 7.247 6.047 17.508 1.00 92.75 198 GLY A C 1
ATOM 1495 O O . GLY A 1 198 ? 7.459 7.253 17.421 1.00 92.75 198 GLY A O 1
ATOM 1496 N N . LEU A 1 199 ? 6.024 5.540 17.311 1.00 93.81 199 LEU A N 1
ATOM 1497 C CA . LEU A 1 199 ? 4.902 6.326 16.805 1.00 93.81 199 LEU A CA 1
ATOM 1498 C C . LEU A 1 199 ? 4.242 7.174 17.893 1.00 93.81 199 LEU A C 1
ATOM 1500 O O . LEU A 1 199 ? 3.895 6.688 18.973 1.00 93.81 199 LEU A O 1
ATOM 1504 N N . HIS A 1 200 ? 3.983 8.441 17.579 1.00 93.69 200 HIS A N 1
ATOM 1505 C CA . HIS A 1 200 ? 3.304 9.354 18.488 1.00 93.69 200 HIS A CA 1
ATOM 1506 C C . HIS A 1 200 ? 1.787 9.362 18.254 1.00 93.69 200 HIS A C 1
ATOM 1508 O O . HIS A 1 200 ? 1.293 10.046 17.358 1.00 93.69 200 HIS A O 1
ATOM 1514 N N . VAL A 1 201 ? 1.038 8.612 19.070 1.00 93.69 201 VAL A N 1
ATOM 1515 C CA . VAL A 1 201 ? -0.435 8.571 19.006 1.00 93.69 201 VAL A CA 1
ATOM 1516 C C . VAL A 1 201 ? -1.034 9.855 19.587 1.00 93.69 201 VAL A C 1
ATOM 1518 O O . VAL A 1 201 ? -0.989 10.086 20.797 1.00 93.69 201 VAL A O 1
ATOM 1521 N N . VAL A 1 202 ? -1.656 10.661 18.730 1.00 91.56 202 VAL A N 1
ATOM 1522 C CA . VAL A 1 202 ? -2.315 11.927 19.090 1.00 91.56 202 VAL A CA 1
ATOM 1523 C C . VAL A 1 202 ? -3.704 11.673 19.667 1.00 91.56 202 VAL A C 1
ATOM 1525 O O . VAL A 1 202 ? -4.051 12.175 20.738 1.00 91.56 202 VAL A O 1
ATOM 1528 N N . ARG A 1 203 ? -4.513 10.871 18.971 1.00 89.38 203 ARG A N 1
ATOM 1529 C CA . ARG A 1 203 ? -5.890 10.563 19.373 1.00 89.38 203 ARG A CA 1
ATOM 1530 C C . ARG A 1 203 ? -6.296 9.164 18.937 1.00 89.38 203 ARG A C 1
ATOM 1532 O O . ARG A 1 203 ? -5.775 8.631 17.962 1.00 89.38 203 ARG A O 1
ATOM 1539 N N . VAL A 1 204 ? -7.245 8.612 19.683 1.00 90.19 204 VAL A N 1
ATOM 1540 C CA . VAL A 1 204 ? -7.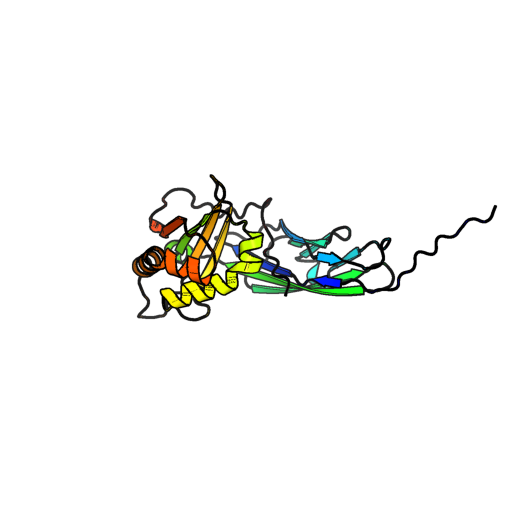936 7.359 19.388 1.00 90.19 204 VAL A CA 1
ATOM 1541 C C . VAL A 1 204 ? -9.424 7.642 19.549 1.00 90.19 204 VAL A C 1
ATOM 1543 O O . VAL A 1 204 ? -9.820 8.164 20.592 1.00 90.19 204 VAL A O 1
ATOM 1546 N N . LEU A 1 205 ? -10.220 7.366 18.521 1.00 85.94 205 LEU A N 1
ATOM 1547 C CA . LEU A 1 205 ? -11.658 7.639 18.482 1.00 85.94 205 LEU A CA 1
ATOM 1548 C C . LEU A 1 205 ? -12.413 6.417 17.961 1.00 85.94 205 LEU A C 1
ATOM 1550 O O . LEU A 1 205 ? -11.899 5.667 17.138 1.00 85.94 205 LEU A O 1
ATOM 1554 N N . ASN A 1 206 ? -13.654 6.236 18.402 1.00 80.38 206 ASN A N 1
ATOM 1555 C CA . ASN A 1 206 ? -14.551 5.247 17.800 1.00 80.38 206 ASN A CA 1
ATOM 1556 C C . ASN A 1 206 ? -15.224 5.857 16.575 1.00 80.38 206 ASN A C 1
ATOM 1558 O O . ASN A 1 206 ? -15.582 7.036 16.608 1.00 80.38 206 ASN A O 1
ATOM 1562 N N . SER A 1 207 ? -15.471 5.052 15.542 1.00 67.62 207 SER A N 1
ATOM 1563 C CA . SER A 1 207 ? -16.216 5.496 14.356 1.00 67.62 207 SER A CA 1
ATOM 1564 C C . SER A 1 207 ? -17.614 6.033 14.685 1.00 67.62 207 SER A C 1
ATOM 1566 O O . SER A 1 207 ? -18.075 6.981 14.062 1.00 67.62 207 SER A O 1
ATOM 1568 N N . GLN A 1 208 ? -18.245 5.514 15.741 1.00 56.97 208 GLN A N 1
ATOM 1569 C CA . GLN A 1 208 ? -19.549 5.971 16.245 1.00 56.97 208 GLN A CA 1
ATOM 1570 C C . GLN A 1 208 ? -19.522 7.382 16.870 1.00 56.97 208 GLN A C 1
ATOM 1572 O O . GLN A 1 208 ? -20.571 7.920 17.207 1.00 56.97 208 GLN A O 1
ATOM 1577 N N . CYS A 1 209 ? -18.342 7.991 17.035 1.00 47.06 209 CYS A N 1
ATOM 1578 C CA . CYS A 1 209 ? -18.165 9.320 17.630 1.00 47.06 209 CYS A CA 1
ATOM 1579 C C . CYS A 1 209 ? -17.974 10.434 16.576 1.00 47.06 209 CYS A C 1
ATOM 1581 O O . CYS A 1 209 ? -17.702 11.577 16.934 1.00 47.06 209 CYS A O 1
ATOM 1583 N N . SER A 1 210 ? -18.092 10.114 15.281 1.00 45.31 210 SER A N 1
ATOM 1584 C CA . SER A 1 210 ? -17.875 11.045 14.167 1.00 45.31 210 SER A CA 1
ATOM 1585 C C . SER A 1 210 ? -19.053 10.992 13.193 1.00 45.31 210 SER A C 1
ATOM 1587 O O . SER A 1 210 ? -19.104 10.150 12.302 1.00 45.31 210 SER A O 1
ATOM 1589 N N . SER A 1 211 ? -20.031 11.882 13.371 1.00 39.94 211 SER A N 1
ATOM 1590 C CA . SER A 1 211 ? -21.195 12.034 12.480 1.00 39.94 211 SER A CA 1
ATOM 1591 C C . SER A 1 211 ? -20.897 12.813 11.190 1.00 39.94 211 SER A C 1
ATOM 1593 O O . SER A 1 211 ? -21.813 13.089 10.420 1.00 39.94 211 SER A O 1
ATOM 1595 N N . SER A 1 212 ? -19.640 13.168 10.945 1.00 40.62 212 SER A N 1
ATOM 1596 C CA . SER A 1 212 ? -19.214 13.944 9.782 1.00 40.62 212 SER A CA 1
ATOM 1597 C C . SER A 1 212 ? -18.009 13.244 9.159 1.00 40.62 212 SER A C 1
ATOM 1599 O O . SER A 1 212 ? -17.150 12.769 9.892 1.00 40.62 212 SER A O 1
ATOM 1601 N N . GLU A 1 213 ? -17.996 13.140 7.828 1.00 40.47 213 GLU A N 1
ATOM 1602 C CA . GLU A 1 213 ? -16.986 12.452 6.997 1.00 40.47 213 GLU A CA 1
ATOM 1603 C C . GLU A 1 213 ? -17.073 10.917 6.969 1.00 40.47 213 GLU A C 1
ATOM 1605 O O . GLU A 1 213 ? -16.094 10.184 7.085 1.00 40.47 213 GLU A O 1
ATOM 1610 N N . ARG A 1 214 ? -18.268 10.407 6.646 1.00 38.72 214 ARG A N 1
ATOM 1611 C CA . ARG A 1 214 ? -18.455 9.074 6.029 1.00 38.72 214 ARG A CA 1
ATOM 1612 C C . ARG A 1 214 ? -17.994 9.054 4.565 1.00 38.72 214 ARG A C 1
ATOM 1614 O O . ARG A 1 214 ? -18.672 8.532 3.688 1.00 38.72 214 ARG A O 1
ATOM 1621 N N . VAL A 1 215 ? -16.856 9.673 4.288 1.00 33.97 215 VAL A N 1
ATOM 1622 C CA . VAL A 1 215 ? -16.288 9.762 2.951 1.00 33.97 215 VAL A CA 1
ATOM 1623 C C . VAL A 1 215 ? -14.956 9.032 3.001 1.00 33.97 215 VAL A C 1
ATOM 1625 O O . VAL A 1 215 ? -13.908 9.618 3.248 1.00 33.97 215 VAL A O 1
ATOM 1628 N N . VAL A 1 216 ? -14.987 7.718 2.764 1.00 37.75 216 VAL A N 1
ATOM 1629 C CA . VAL A 1 216 ? -13.774 6.953 2.435 1.00 37.75 216 VAL A CA 1
ATOM 1630 C C . VAL A 1 216 ? -13.412 7.283 0.985 1.00 37.75 216 VAL A C 1
ATOM 1632 O O . VAL A 1 216 ? -13.465 6.441 0.095 1.00 37.75 216 VAL A O 1
ATOM 1635 N N . LEU A 1 217 ? -13.075 8.546 0.720 1.00 33.12 217 LEU A N 1
ATOM 1636 C CA . LEU A 1 217 ? -12.335 8.897 -0.480 1.00 33.12 217 LEU A CA 1
ATOM 1637 C C . LEU A 1 217 ? -10.885 8.541 -0.186 1.00 33.12 217 LEU A C 1
ATOM 1639 O O . LEU A 1 217 ? -10.117 9.341 0.340 1.00 33.12 217 LEU A O 1
ATOM 1643 N N . LEU A 1 218 ? -10.498 7.316 -0.534 1.00 40.81 218 LEU A N 1
ATOM 1644 C CA . LEU A 1 218 ? -9.119 7.072 -0.934 1.00 40.81 218 LEU A CA 1
ATOM 1645 C C . LEU A 1 218 ? -8.894 7.998 -2.133 1.00 40.81 218 LEU A C 1
ATOM 1647 O O . LEU A 1 218 ? -9.325 7.679 -3.239 1.00 40.81 218 LEU A O 1
ATOM 1651 N N . ASN A 1 219 ? -8.379 9.209 -1.887 1.00 30.12 219 ASN A N 1
ATOM 1652 C CA . ASN A 1 219 ? -8.245 10.229 -2.916 1.00 30.12 219 ASN A CA 1
ATOM 1653 C C . ASN A 1 219 ? -7.554 9.593 -4.127 1.00 30.12 219 ASN A C 1
ATOM 1655 O O . ASN A 1 219 ? -6.401 9.176 -4.040 1.00 30.12 219 ASN A O 1
ATOM 1659 N N . GLN A 1 220 ? -8.262 9.528 -5.254 1.00 35.25 220 GLN A N 1
ATOM 1660 C CA . GLN A 1 220 ? -7.807 8.911 -6.504 1.00 35.25 220 GLN A CA 1
ATOM 1661 C C . GLN A 1 220 ? -6.591 9.623 -7.121 1.00 35.25 220 GLN A C 1
ATOM 1663 O O . GLN A 1 220 ? -6.056 9.176 -8.130 1.00 35.25 220 GLN A O 1
ATOM 1668 N N . THR A 1 221 ? -6.118 10.704 -6.494 1.00 32.31 221 THR A N 1
ATOM 1669 C CA . THR A 1 221 ? -4.887 11.417 -6.857 1.00 32.31 221 THR A CA 1
ATOM 1670 C C . THR A 1 221 ? -3.792 11.378 -5.786 1.00 32.31 221 THR A C 1
ATOM 1672 O O . THR A 1 221 ? -2.646 11.691 -6.094 1.00 32.31 221 THR A O 1
ATOM 1675 N N . SER A 1 222 ? -4.098 10.928 -4.564 1.00 29.50 222 SER A N 1
ATOM 1676 C CA . SER A 1 222 ? -3.112 10.693 -3.492 1.00 29.50 222 SER A CA 1
ATOM 1677 C C . SER A 1 222 ? -3.074 9.231 -3.047 1.00 29.50 222 SER A C 1
ATOM 1679 O O . SER A 1 222 ? -2.505 8.938 -2.000 1.00 29.50 222 SER A O 1
ATOM 1681 N N . MET A 1 223 ? -3.680 8.318 -3.820 1.00 36.69 223 MET A N 1
ATOM 1682 C CA . MET A 1 223 ? -3.595 6.877 -3.603 1.00 36.69 223 MET A CA 1
ATOM 1683 C C . MET A 1 223 ? -2.156 6.422 -3.839 1.00 36.69 223 MET A C 1
ATOM 1685 O O . MET A 1 223 ? -1.748 5.989 -4.916 1.00 36.69 223 MET A O 1
ATOM 1689 N N . ALA A 1 224 ? -1.398 6.561 -2.760 1.00 30.67 224 ALA A N 1
ATOM 1690 C CA . ALA A 1 224 ? -0.333 5.683 -2.371 1.00 30.67 224 ALA A CA 1
ATOM 1691 C C . ALA A 1 224 ? -0.799 4.238 -2.568 1.00 30.67 224 ALA A C 1
ATOM 1693 O O . ALA A 1 224 ? -1.610 3.684 -1.827 1.00 30.67 224 ALA A O 1
ATOM 1694 N N . THR A 1 225 ? -0.229 3.607 -3.576 1.00 37.56 225 THR A N 1
ATOM 1695 C CA . THR A 1 225 ? 0.197 2.218 -3.450 1.00 37.56 225 THR A CA 1
ATOM 1696 C C . THR A 1 225 ? 0.986 2.099 -2.181 1.00 37.56 225 THR A C 1
ATOM 1698 O O . THR A 1 225 ? 2.032 2.730 -2.018 1.00 37.56 225 THR A O 1
ATOM 1701 N N . TYR A 1 226 ? 0.548 1.227 -1.305 1.00 40.00 226 TYR A N 1
ATOM 1702 C CA . TYR A 1 226 ? 1.399 0.821 -0.215 1.00 40.00 226 TYR A CA 1
ATOM 1703 C C . TYR A 1 226 ? 2.357 -0.263 -0.683 1.00 40.00 226 TYR A C 1
ATOM 1705 O O . TYR A 1 226 ? 2.182 -1.432 -0.365 1.00 40.00 226 TYR A O 1
ATOM 1713 N N . SER A 1 227 ? 3.388 0.147 -1.425 1.00 36.16 227 SER A N 1
ATOM 1714 C CA . SER A 1 227 ? 4.500 -0.730 -1.773 1.00 36.16 227 SER A CA 1
ATOM 1715 C C . SER A 1 227 ? 5.297 -1.076 -0.523 1.00 36.16 227 SER A C 1
ATOM 1717 O O . SER A 1 227 ? 6.071 -0.254 -0.024 1.00 36.16 227 SER A O 1
ATOM 1719 N N . THR A 1 228 ? 5.134 -2.293 -0.009 1.00 37.47 228 THR A N 1
ATOM 1720 C CA . THR A 1 228 ? 6.173 -2.886 0.829 1.00 37.47 228 THR A CA 1
ATOM 1721 C C . THR A 1 228 ? 7.229 -3.492 -0.082 1.00 37.47 228 THR A C 1
ATOM 1723 O O . THR A 1 228 ? 7.037 -4.587 -0.607 1.00 37.47 228 THR A O 1
ATOM 1726 N N . ALA A 1 229 ? 8.354 -2.794 -0.254 1.00 34.03 229 ALA A N 1
ATOM 1727 C CA . ALA A 1 229 ? 9.570 -3.442 -0.728 1.00 34.03 229 ALA A CA 1
ATOM 1728 C C . ALA A 1 229 ? 9.929 -4.540 0.287 1.00 34.03 229 ALA A C 1
ATOM 1730 O O . ALA A 1 229 ? 9.911 -4.305 1.500 1.00 34.03 229 ALA A O 1
ATOM 1731 N N . ARG A 1 230 ? 10.146 -5.762 -0.196 1.00 38.03 230 ARG A N 1
ATOM 1732 C CA . ARG A 1 230 ? 10.527 -6.894 0.646 1.00 38.03 230 ARG A CA 1
ATOM 1733 C C . ARG A 1 230 ? 12.033 -7.066 0.663 1.00 38.03 230 ARG A C 1
ATOM 1735 O O . ARG A 1 230 ? 12.629 -6.906 -0.421 1.00 38.03 230 ARG A O 1
#

Radius of gyration: 21.22 Å; chains: 1; bounding box: 59×35×66 Å

pLDDT: mean 80.28, std 17.59, range [29.5, 97.56]